Protein AF-A0A7S2WKS5-F1 (afdb_monomer_lite)

Secondary structure (DSSP, 8-state):
-----------PPPP----------------HHHHHHHHHHHHHHTS--S-----PPPPPPPTTBGGGS-B-HHHHHHHHBTBBPTTTTSHHHHHHHHBTTS--B--TT-SEEE-SSEEEEEEEET-SSS---EEGGGTEEEEEPPTT--TTSHHHHHHHH--SEEEEEEEESSSPPEEEEEEEEEEEESSSSS-EEEEEETTHHHHHHHHHHHHHHHHHHT--TTTPPPBHHHHHH-

pLDDT: mean 80.56, std 24.9, range [25.09, 98.75]

Sequence (238 aa):
RELPDLRGSSRRWRHEDGGALSPEGDDETKPHRVAQTRHVLEQSRGKLMTQASGPRSPAPIPAGSSRGVDCDISRVLGENLGLGMPRGETKQRVMDVLSSSGPVKFSKYSGIAEFRNAVILWVNVGGRDYENQFLDQGRKMTWFAGSRHVPETPVIQRLLAGDDTILLFCRIQPGAYVLCGRVSRAEIDLEVHPLRFTWNLDDFDAMRSMGNKQREIEASEGVAEEDRSWTFLDILDA

Structure (mmCIF, N/CA/C/O backbone):
data_AF-A0A7S2WKS5-F1
#
_entry.id   AF-A0A7S2WKS5-F1
#
loop_
_atom_site.group_PDB
_atom_site.id
_atom_site.type_symbol
_atom_site.label_atom_id
_atom_site.label_alt_id
_atom_site.label_comp_id
_atom_site.label_asym_id
_atom_site.label_entity_id
_atom_site.label_seq_id
_atom_site.pdbx_PDB_ins_code
_atom_site.Cartn_x
_atom_site.Cartn_y
_atom_site.Cartn_z
_atom_site.occupancy
_atom_site.B_iso_or_equiv
_atom_site.auth_seq_id
_atom_site.auth_comp_id
_atom_site.auth_asym_id
_atom_site.auth_atom_id
_atom_site.pdbx_PDB_model_num
ATOM 1 N N . ARG A 1 1 ? -32.893 58.184 37.501 1.00 42.75 1 ARG A N 1
ATOM 2 C CA . ARG A 1 1 ? -31.866 57.118 37.441 1.00 42.75 1 ARG A CA 1
ATOM 3 C C . ARG A 1 1 ? -31.446 57.010 35.990 1.00 42.75 1 ARG A C 1
ATOM 5 O O . ARG A 1 1 ? -32.300 56.776 35.148 1.00 42.75 1 ARG A O 1
ATOM 12 N N . GLU A 1 2 ? -30.196 57.367 35.745 1.00 33.59 2 GLU A N 1
ATOM 13 C CA . GLU A 1 2 ? -29.600 57.700 34.452 1.00 33.59 2 GLU A CA 1
ATOM 14 C C . GLU A 1 2 ? -29.238 56.459 33.621 1.00 33.59 2 GLU A C 1
ATOM 16 O O . GLU A 1 2 ? -28.983 55.386 34.167 1.00 33.59 2 GLU A O 1
ATOM 21 N N . LEU A 1 3 ? -29.226 56.643 32.299 1.00 41.84 3 LEU A N 1
ATOM 22 C CA . LEU A 1 3 ? -28.659 55.739 31.292 1.00 41.84 3 LEU A CA 1
ATOM 23 C C . LEU A 1 3 ? -27.124 55.864 31.245 1.00 41.84 3 LEU A C 1
ATOM 25 O O . LEU A 1 3 ? -26.604 56.958 31.460 1.00 41.84 3 LEU A O 1
ATOM 29 N N . PRO A 1 4 ? -26.425 54.799 30.817 1.00 45.59 4 PRO A N 1
ATOM 30 C CA . PRO A 1 4 ? -25.258 54.943 29.934 1.00 45.59 4 PRO A CA 1
ATOM 31 C C . PRO A 1 4 ? -25.389 54.038 28.688 1.00 45.59 4 PRO A C 1
ATOM 33 O O . PRO A 1 4 ? -25.726 52.863 28.790 1.00 45.59 4 PRO A O 1
ATOM 36 N N . ASP A 1 5 ? -25.423 54.623 27.488 1.00 37.84 5 ASP A N 1
ATOM 37 C CA . ASP A 1 5 ? -24.319 54.806 26.515 1.00 37.84 5 ASP A CA 1
ATOM 38 C C . ASP A 1 5 ? -23.808 53.492 25.881 1.00 37.84 5 ASP A C 1
ATOM 40 O O . ASP A 1 5 ? -22.987 52.768 26.441 1.00 37.84 5 ASP A O 1
ATOM 44 N N . LEU A 1 6 ? -24.314 53.204 24.673 1.00 37.81 6 LEU A N 1
ATOM 45 C CA . LEU A 1 6 ? -23.847 52.152 23.768 1.00 37.81 6 LEU A CA 1
ATOM 46 C C . LEU A 1 6 ? -23.059 52.810 22.626 1.00 37.81 6 LEU A C 1
ATOM 48 O O . LEU A 1 6 ? -23.647 53.427 21.734 1.00 37.81 6 LEU A O 1
ATOM 52 N N . ARG A 1 7 ? -21.733 52.629 22.610 1.00 35.19 7 ARG A N 1
ATOM 53 C CA . ARG A 1 7 ? -20.877 52.935 21.453 1.00 35.19 7 ARG A CA 1
ATOM 54 C C . ARG A 1 7 ? -19.929 51.788 21.122 1.00 35.19 7 ARG A C 1
ATOM 56 O O . ARG A 1 7 ? -19.243 51.270 21.994 1.00 35.19 7 ARG A O 1
ATOM 63 N N . GLY A 1 8 ? -19.810 51.545 19.814 1.00 31.11 8 GLY A N 1
ATOM 64 C CA . GLY A 1 8 ? -18.702 50.849 19.150 1.00 31.11 8 GLY A CA 1
ATOM 65 C C . GLY A 1 8 ? -18.968 49.359 18.919 1.00 31.11 8 GLY A C 1
ATOM 66 O O . GLY A 1 8 ? -19.336 48.651 19.835 1.00 31.11 8 GLY A O 1
ATOM 67 N N . SER A 1 9 ? -18.785 48.772 17.739 1.00 32.84 9 SER A N 1
ATOM 68 C CA . SER A 1 9 ? -18.203 49.268 16.494 1.00 32.84 9 SER A CA 1
ATOM 69 C C . SER A 1 9 ? -18.624 48.311 15.375 1.00 32.84 9 SER A C 1
ATOM 71 O O . SER A 1 9 ? -18.257 47.140 15.387 1.00 32.84 9 SER A O 1
ATOM 73 N N . SER A 1 10 ? -19.391 48.809 14.406 1.00 30.44 10 SER A N 1
ATOM 74 C CA . SER A 1 10 ? -19.686 48.125 13.146 1.00 30.44 10 SER A CA 1
ATOM 75 C C . SER A 1 10 ? -18.706 48.645 12.096 1.00 30.44 10 SER A C 1
ATOM 77 O O . SER A 1 10 ? -18.697 49.842 11.808 1.00 30.44 10 SER A O 1
ATOM 79 N N . ARG A 1 11 ? -17.851 47.777 11.539 1.00 33.47 11 ARG A N 1
ATOM 80 C CA . ARG A 1 11 ? -17.060 48.104 10.342 1.00 33.47 11 ARG A CA 1
ATOM 81 C C . ARG A 1 11 ? -17.664 47.407 9.132 1.00 33.47 11 ARG A C 1
ATOM 83 O O . ARG A 1 11 ? -17.397 46.246 8.853 1.00 33.47 11 ARG A O 1
ATOM 90 N N . ARG A 1 12 ? -18.479 48.187 8.427 1.00 28.86 12 ARG A N 1
ATOM 91 C CA . ARG A 1 12 ? -18.913 48.005 7.043 1.00 28.86 12 ARG A CA 1
ATOM 92 C C . ARG A 1 12 ? -17.766 48.468 6.131 1.00 28.86 12 ARG A C 1
ATOM 94 O O . ARG A 1 12 ? -17.359 49.621 6.240 1.00 28.86 12 ARG A O 1
ATOM 101 N N . TRP A 1 13 ? -17.274 47.614 5.235 1.00 29.41 13 TRP A N 1
ATOM 102 C CA . TRP A 1 13 ? -16.439 48.041 4.105 1.00 29.41 13 TRP A CA 1
ATOM 103 C C . TRP A 1 13 ? -17.318 48.160 2.856 1.00 29.41 13 TRP A C 1
ATOM 105 O O . TRP A 1 13 ? -18.084 47.251 2.545 1.00 29.41 13 TRP A O 1
ATOM 115 N N . ARG A 1 14 ? -17.263 49.333 2.212 1.00 29.19 14 ARG A N 1
ATOM 116 C CA . ARG A 1 14 ? -17.920 49.647 0.937 1.00 29.19 14 ARG A CA 1
ATOM 117 C C . ARG A 1 14 ? -17.018 49.245 -0.229 1.00 29.19 14 ARG A C 1
ATOM 119 O O . ARG A 1 14 ? -15.804 49.396 -0.137 1.00 29.19 14 ARG A O 1
ATOM 126 N N . HIS A 1 15 ? -17.661 48.814 -1.309 1.00 32.00 15 HIS A N 1
ATOM 127 C CA . HIS A 1 15 ? -17.160 48.851 -2.682 1.00 32.00 15 HIS A CA 1
ATOM 128 C C . HIS A 1 15 ? -17.290 50.262 -3.277 1.00 32.00 15 HIS A C 1
ATOM 130 O O . HIS A 1 15 ? -18.229 50.964 -2.907 1.00 32.00 15 HIS A O 1
ATOM 136 N N . GLU A 1 16 ? -16.364 50.603 -4.181 1.00 29.89 16 GLU A N 1
ATOM 137 C CA . GLU A 1 16 ? -16.442 51.478 -5.378 1.00 29.89 16 GLU A CA 1
ATOM 138 C C . GLU A 1 16 ? -14.988 51.805 -5.792 1.00 29.89 16 GLU A C 1
ATOM 140 O O . GLU A 1 16 ? -14.139 51.979 -4.922 1.00 29.89 16 GLU A O 1
ATOM 145 N N . ASP A 1 17 ? -14.585 52.005 -7.042 1.00 31.17 17 ASP A N 1
ATOM 146 C CA . ASP A 1 17 ? -14.911 51.445 -8.358 1.00 31.17 17 ASP A CA 1
ATOM 147 C C . ASP A 1 17 ? -13.825 51.987 -9.321 1.00 31.17 17 ASP A C 1
ATOM 149 O O . ASP A 1 17 ? -13.231 53.033 -9.055 1.00 31.17 17 ASP A O 1
ATOM 153 N N . GLY A 1 18 ? -13.621 51.332 -10.468 1.00 26.92 18 GLY A N 1
ATOM 154 C CA . GLY A 1 18 ? -13.203 52.022 -11.701 1.00 26.92 18 GLY A CA 1
ATOM 155 C C . GLY A 1 18 ? -11.737 51.934 -12.151 1.00 26.92 18 GLY A C 1
ATOM 156 O O . GLY A 1 18 ? -10.864 52.637 -11.652 1.00 26.92 18 GLY A O 1
ATOM 157 N N . GLY A 1 19 ? -11.505 51.170 -13.226 1.00 25.09 19 GLY A N 1
ATOM 158 C CA . GLY A 1 19 ? -10.283 51.241 -14.035 1.00 25.09 19 GLY A CA 1
ATOM 159 C C . GLY A 1 19 ? -10.171 50.123 -15.074 1.00 25.09 19 GLY A C 1
ATOM 160 O O . GLY A 1 19 ? -9.348 49.228 -14.927 1.00 25.09 19 GLY A O 1
ATOM 161 N N . ALA A 1 20 ? -11.027 50.155 -16.096 1.00 29.39 20 ALA A N 1
ATOM 162 C CA . ALA A 1 20 ? -11.069 49.199 -17.202 1.00 29.39 20 ALA A CA 1
ATOM 163 C C . ALA A 1 20 ? -9.920 49.389 -18.208 1.00 29.39 20 ALA A C 1
ATOM 165 O O . ALA A 1 20 ? -9.679 50.519 -18.617 1.00 29.39 20 ALA A O 1
ATOM 166 N N . LEU A 1 21 ? -9.335 48.283 -18.686 1.00 29.31 21 LEU A N 1
ATOM 167 C CA . LEU A 1 21 ? -8.885 48.079 -20.072 1.00 29.31 21 LEU A CA 1
ATOM 168 C C . LEU A 1 21 ? -8.963 46.571 -20.411 1.00 29.31 21 LEU A C 1
ATOM 170 O O . LEU A 1 21 ? -8.502 45.716 -19.662 1.00 29.31 21 LEU A O 1
ATOM 174 N N . SER A 1 22 ? -9.574 46.259 -21.547 1.00 33.56 22 SER A N 1
ATOM 175 C CA . SER A 1 22 ? -9.547 44.995 -22.311 1.00 33.56 22 SER A CA 1
ATOM 176 C C . SER A 1 22 ? -9.413 45.402 -23.793 1.00 33.56 22 SER A C 1
ATOM 178 O O . SER A 1 22 ? -9.603 46.595 -24.055 1.00 33.56 22 SER A O 1
ATOM 180 N N . PRO A 1 23 ? -9.221 44.511 -24.789 1.00 53.00 23 PRO A N 1
ATOM 181 C CA . PRO A 1 23 ? -8.922 43.067 -24.805 1.00 53.00 23 PRO A CA 1
ATOM 182 C C . PRO A 1 23 ? -7.741 42.736 -25.772 1.00 53.00 23 PRO A C 1
ATOM 184 O O . PRO A 1 23 ? -7.054 43.647 -26.213 1.00 53.00 23 PRO A O 1
ATOM 187 N N . GLU A 1 24 ? -7.572 41.447 -26.112 1.00 27.58 24 GLU A N 1
ATOM 188 C CA . GLU A 1 24 ? -6.881 40.840 -27.284 1.00 27.58 24 GLU A CA 1
ATOM 189 C C . GLU A 1 24 ? -5.686 39.921 -26.958 1.00 27.58 24 GLU A C 1
ATOM 191 O O . GLU A 1 24 ? -4.754 40.308 -26.257 1.00 27.58 24 GLU A O 1
ATOM 196 N N . GLY A 1 25 ? -5.719 38.705 -27.528 1.00 25.34 25 GLY A N 1
ATOM 197 C CA . GLY A 1 25 ? -4.525 37.898 -27.808 1.00 25.34 25 GLY A CA 1
ATOM 198 C C . GLY A 1 25 ? -4.494 36.474 -27.243 1.00 25.34 25 GLY A C 1
ATOM 199 O O . GLY A 1 25 ? -3.845 36.231 -26.234 1.00 25.34 25 GLY A O 1
ATOM 200 N N . ASP A 1 26 ? -5.145 35.561 -27.963 1.00 28.89 26 ASP A N 1
ATOM 201 C CA . ASP A 1 26 ? -4.635 34.237 -28.359 1.00 28.89 26 ASP A CA 1
ATOM 202 C C . ASP A 1 26 ? -4.476 33.089 -27.335 1.00 28.89 26 ASP A C 1
ATOM 204 O O . ASP A 1 26 ? -3.524 32.954 -26.564 1.00 28.89 26 ASP A O 1
ATOM 208 N N . ASP A 1 27 ? -5.473 32.203 -27.427 1.00 37.12 27 ASP A N 1
ATOM 209 C CA . ASP A 1 27 ? -5.356 30.752 -27.617 1.00 37.12 27 ASP A CA 1
ATOM 210 C C . ASP A 1 27 ? -3.982 30.272 -28.135 1.00 37.12 27 ASP A C 1
ATOM 212 O O . ASP A 1 27 ? -3.554 30.694 -29.200 1.00 37.12 27 ASP A O 1
ATOM 216 N N . GLU A 1 28 ? -3.313 29.379 -27.390 1.00 30.08 28 GLU A N 1
ATOM 217 C CA . GLU A 1 28 ? -2.571 28.225 -27.935 1.00 30.08 28 GLU A CA 1
ATOM 218 C C . GLU A 1 28 ? -1.918 27.391 -26.805 1.00 30.08 28 GLU A C 1
ATOM 220 O O . GLU A 1 28 ? -1.012 27.805 -26.080 1.00 30.08 28 GLU A O 1
ATOM 225 N N . THR A 1 29 ? -2.421 26.163 -26.654 1.00 39.78 29 THR A N 1
ATOM 226 C CA . THR A 1 29 ? -1.708 24.917 -26.309 1.00 39.78 29 THR A CA 1
ATOM 227 C C . THR A 1 29 ? -0.406 24.993 -25.482 1.00 39.78 29 THR A C 1
ATOM 229 O O . THR A 1 29 ? 0.660 25.344 -25.982 1.00 39.78 29 THR A O 1
ATOM 232 N N . LYS A 1 30 ? -0.415 24.445 -24.252 1.00 30.39 30 LYS A N 1
ATOM 233 C CA . LYS A 1 30 ? 0.820 24.063 -23.526 1.00 30.39 30 LYS A CA 1
ATOM 234 C C . LYS A 1 30 ? 0.998 22.539 -23.416 1.00 30.39 30 LYS A C 1
ATOM 236 O O . LYS A 1 30 ? 0.750 21.978 -22.351 1.00 30.39 30 LYS A O 1
ATOM 241 N N . PRO A 1 31 ? 1.558 21.866 -24.441 1.00 34.97 31 PRO A N 1
ATOM 242 C CA . PRO A 1 31 ? 2.115 20.518 -24.344 1.00 34.97 31 PRO A CA 1
ATOM 243 C C . PRO A 1 31 ? 3.609 20.551 -23.944 1.00 34.97 31 PRO A C 1
ATOM 245 O O . PRO A 1 31 ? 4.406 19.716 -24.368 1.00 34.97 31 PRO A O 1
ATOM 248 N N . HIS A 1 32 ? 4.046 21.530 -23.142 1.00 32.41 32 HIS A N 1
ATOM 249 C CA . HIS A 1 32 ? 5.479 21.829 -23.006 1.00 32.41 32 HIS A CA 1
ATOM 250 C C . HIS A 1 32 ? 6.249 21.038 -21.940 1.00 32.41 32 HIS A C 1
ATOM 252 O O . HIS A 1 32 ? 7.477 21.100 -21.930 1.00 32.41 32 HIS A O 1
ATOM 258 N N . ARG A 1 33 ? 5.592 20.241 -21.085 1.00 37.03 33 ARG A N 1
ATOM 259 C CA . ARG A 1 33 ? 6.306 19.402 -20.097 1.00 37.03 33 ARG A CA 1
ATOM 260 C C . ARG A 1 33 ? 6.565 17.962 -20.539 1.00 37.03 33 ARG A C 1
ATOM 262 O O . ARG A 1 33 ? 7.506 17.361 -20.041 1.00 37.03 33 ARG A O 1
ATOM 269 N N . VAL A 1 34 ? 5.810 17.439 -21.507 1.00 44.16 34 VAL A N 1
ATOM 270 C CA . VAL A 1 34 ? 5.992 16.064 -22.016 1.00 44.16 34 VAL A CA 1
ATOM 271 C C . VAL A 1 34 ? 7.084 16.009 -23.097 1.00 44.16 34 VAL A C 1
ATOM 273 O O . VAL A 1 34 ? 7.858 15.054 -23.162 1.00 44.16 34 VAL A O 1
ATOM 276 N N . ALA A 1 35 ? 7.226 17.067 -23.903 1.00 37.59 35 ALA A N 1
ATOM 277 C CA . ALA A 1 35 ? 8.223 17.127 -24.976 1.00 37.59 35 ALA A CA 1
ATOM 278 C C . ALA A 1 35 ? 9.667 17.326 -24.468 1.00 37.59 35 ALA A C 1
ATOM 280 O O . ALA A 1 35 ? 10.597 16.721 -25.003 1.00 37.59 35 ALA A O 1
ATOM 281 N N . GLN A 1 36 ? 9.871 18.108 -23.399 1.00 35.25 36 GLN A N 1
ATOM 282 C CA . GLN A 1 36 ? 11.213 18.322 -22.834 1.00 35.25 36 GLN A CA 1
ATOM 283 C C . GLN A 1 36 ? 11.790 17.063 -22.171 1.00 35.25 36 GLN A C 1
ATOM 285 O O . GLN A 1 36 ? 12.999 16.851 -22.214 1.00 35.25 36 GLN A O 1
ATOM 290 N N . THR A 1 37 ? 10.948 16.180 -21.627 1.00 46.50 37 THR A N 1
ATOM 291 C CA . THR A 1 37 ? 11.402 14.892 -21.080 1.00 46.50 37 THR A CA 1
ATOM 292 C C . THR A 1 37 ? 11.771 13.900 -22.185 1.00 46.50 37 THR A C 1
ATOM 294 O O . THR A 1 37 ? 12.742 13.160 -22.034 1.00 46.50 37 THR A O 1
ATOM 297 N N . ARG A 1 38 ? 11.071 13.927 -23.331 1.00 42.06 38 ARG A N 1
ATOM 298 C CA . ARG A 1 38 ? 11.394 13.080 -24.492 1.00 42.06 38 ARG A CA 1
ATOM 299 C C . ARG A 1 38 ? 12.785 13.373 -25.056 1.00 42.06 38 ARG A C 1
ATOM 301 O O . ARG A 1 38 ? 13.546 12.437 -25.278 1.00 42.06 38 ARG A O 1
ATOM 308 N N . HIS A 1 39 ? 13.160 14.647 -25.188 1.00 36.12 39 HIS A N 1
ATOM 309 C CA . HIS A 1 39 ? 14.432 15.003 -25.825 1.00 36.12 39 HIS A CA 1
ATOM 310 C C . HIS A 1 39 ? 15.668 14.687 -24.955 1.00 36.12 39 HIS A C 1
ATOM 312 O O . HIS A 1 39 ? 16.715 14.303 -25.476 1.00 36.12 39 HIS A O 1
ATOM 318 N N . VAL A 1 40 ? 15.530 14.744 -23.623 1.00 48.00 40 VAL A N 1
ATOM 319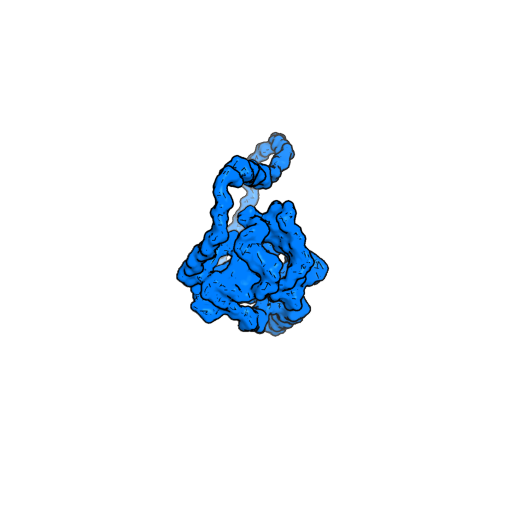 C CA . VAL A 1 40 ? 16.590 14.342 -22.673 1.00 48.00 40 VAL A CA 1
ATOM 320 C C . VAL A 1 40 ? 16.751 12.812 -22.612 1.00 48.00 40 VAL A C 1
ATOM 322 O O . VAL A 1 40 ? 17.870 12.309 -22.471 1.00 48.00 40 VAL A O 1
ATOM 325 N N . LEU A 1 41 ? 15.666 12.045 -22.779 1.00 45.62 41 LEU A N 1
ATOM 326 C CA . LEU A 1 41 ? 15.727 10.578 -22.862 1.00 45.62 41 LEU A CA 1
ATOM 327 C C . LEU A 1 41 ? 16.293 10.082 -24.203 1.00 45.62 41 LEU A C 1
ATOM 329 O O . LEU A 1 41 ? 17.053 9.114 -24.218 1.00 45.62 41 LEU A O 1
ATOM 333 N N . GLU A 1 42 ? 16.001 10.756 -25.316 1.00 43.66 42 GLU A N 1
ATOM 334 C CA . GLU A 1 42 ? 16.532 10.392 -26.639 1.00 43.66 42 GLU A CA 1
ATOM 335 C C . GLU A 1 42 ? 18.046 10.617 -26.754 1.00 43.66 42 GLU A C 1
ATOM 337 O O . GLU A 1 42 ? 18.758 9.760 -27.276 1.00 43.66 42 GLU A O 1
ATOM 342 N N . GLN A 1 43 ? 18.574 11.694 -26.159 1.00 38.97 43 GLN A N 1
ATOM 343 C CA . GLN A 1 43 ? 20.025 11.915 -26.075 1.00 38.97 43 GLN A CA 1
ATOM 344 C C . GLN A 1 43 ? 20.739 10.908 -25.155 1.00 38.97 43 GLN A C 1
ATOM 346 O O . GLN A 1 43 ? 21.936 10.661 -25.314 1.00 38.97 43 GLN A O 1
ATOM 351 N N . SER A 1 44 ? 20.004 10.280 -24.233 1.00 43.75 44 SER A N 1
ATOM 352 C CA . SER A 1 44 ? 20.530 9.248 -23.332 1.00 43.75 44 SER A CA 1
ATOM 353 C C . SER A 1 44 ? 20.542 7.848 -23.970 1.00 43.75 44 SER A C 1
ATOM 355 O O . SER A 1 44 ? 21.370 7.018 -23.594 1.00 43.75 44 SER A O 1
ATOM 357 N N . ARG A 1 45 ? 19.692 7.582 -24.978 1.00 45.31 45 ARG A N 1
ATOM 358 C CA . ARG A 1 45 ? 19.679 6.307 -25.734 1.00 45.31 45 ARG A CA 1
ATOM 359 C C . ARG A 1 45 ? 20.870 6.164 -26.689 1.00 45.31 45 ARG A C 1
ATOM 361 O O . ARG A 1 45 ? 21.278 5.046 -26.977 1.00 45.31 45 ARG A O 1
ATOM 368 N N . GLY A 1 46 ? 21.470 7.272 -27.130 1.00 34.81 46 GLY A N 1
ATOM 369 C CA . GLY A 1 46 ? 22.595 7.272 -28.076 1.00 34.81 46 GLY A CA 1
ATOM 370 C C . GLY A 1 46 ? 23.996 7.092 -27.471 1.00 34.81 46 GLY A C 1
ATOM 371 O O . GLY A 1 46 ? 24.966 7.097 -28.223 1.00 34.81 46 GLY A O 1
ATOM 372 N N . LYS A 1 47 ? 24.145 6.963 -26.141 1.00 42.16 47 LYS A N 1
ATOM 373 C CA . LYS A 1 47 ? 25.469 6.957 -25.475 1.00 42.16 47 LYS A CA 1
ATOM 374 C C . LYS A 1 47 ? 25.786 5.761 -24.569 1.00 42.16 47 LYS A C 1
ATOM 376 O O . LYS A 1 47 ? 26.839 5.764 -23.940 1.00 42.16 47 LYS A O 1
ATOM 381 N N . LEU A 1 48 ? 24.960 4.713 -24.538 1.00 42.25 48 LEU A N 1
ATOM 382 C CA . LEU A 1 48 ? 25.289 3.455 -23.849 1.00 42.25 48 LEU A CA 1
ATOM 383 C C . LEU A 1 48 ? 25.441 2.294 -24.840 1.00 42.25 48 LEU A C 1
ATOM 385 O O . LEU A 1 48 ? 24.630 1.380 -24.906 1.00 42.25 48 LEU A O 1
ATOM 389 N N . MET A 1 49 ? 26.538 2.309 -25.591 1.00 45.62 49 MET A N 1
ATOM 390 C CA . MET A 1 49 ? 27.105 1.095 -26.176 1.00 45.62 49 MET A CA 1
ATOM 391 C C . MET A 1 49 ? 28.601 1.065 -25.887 1.00 45.62 49 MET A C 1
ATOM 393 O O . MET A 1 49 ? 29.425 1.303 -26.762 1.00 45.62 49 MET A O 1
ATOM 397 N N . THR A 1 50 ? 28.972 0.784 -24.636 1.00 40.59 50 THR A N 1
ATOM 398 C CA . THR A 1 50 ? 30.219 0.065 -24.345 1.00 40.59 50 THR A CA 1
ATOM 399 C C . THR A 1 50 ? 30.158 -0.572 -22.956 1.00 40.59 50 THR A C 1
ATOM 401 O O . THR A 1 50 ? 29.902 0.103 -21.966 1.00 40.59 50 THR A O 1
ATOM 404 N N . GLN A 1 51 ? 30.468 -1.870 -22.926 1.00 36.34 51 GLN A N 1
ATOM 405 C CA . GLN A 1 51 ? 30.710 -2.745 -21.772 1.00 36.34 51 GLN A CA 1
ATOM 406 C C . GLN A 1 51 ? 29.479 -3.327 -21.063 1.00 36.34 51 GLN A C 1
ATOM 408 O O . GLN A 1 51 ? 28.970 -2.807 -20.073 1.00 36.34 51 GLN A O 1
ATOM 413 N N . ALA A 1 52 ? 29.095 -4.518 -21.529 1.00 41.72 52 ALA A N 1
ATOM 414 C CA . ALA A 1 52 ? 28.406 -5.511 -20.719 1.00 41.72 52 ALA A CA 1
ATOM 415 C C . ALA A 1 52 ? 29.311 -5.904 -19.538 1.00 41.72 52 ALA A C 1
ATOM 417 O O . ALA A 1 52 ? 30.175 -6.772 -19.654 1.00 41.72 52 ALA A O 1
ATOM 418 N N . SER A 1 53 ? 29.156 -5.228 -18.399 1.00 40.81 53 SER A N 1
ATOM 419 C CA . SER A 1 53 ? 29.664 -5.743 -17.131 1.00 40.81 53 SER A CA 1
ATOM 420 C C . SER A 1 53 ? 28.765 -6.901 -16.711 1.00 40.81 53 SER A C 1
ATOM 422 O O . SER A 1 53 ? 27.549 -6.714 -16.652 1.00 40.81 53 SER A O 1
ATOM 424 N N . GLY A 1 54 ? 29.351 -8.067 -16.420 1.00 41.28 54 GLY A N 1
ATOM 425 C CA . GLY A 1 54 ? 28.641 -9.201 -15.820 1.00 41.28 54 GLY A CA 1
ATOM 426 C C . GLY A 1 54 ? 27.866 -8.804 -14.552 1.00 41.28 54 GLY A C 1
ATOM 427 O O . GLY A 1 54 ? 28.005 -7.671 -14.080 1.00 41.28 54 GLY A O 1
ATOM 428 N N . PRO A 1 55 ? 27.039 -9.707 -13.995 1.00 45.50 55 PRO A N 1
ATOM 429 C CA . PRO A 1 55 ? 26.160 -9.384 -12.875 1.00 45.50 55 PRO A CA 1
ATOM 430 C C . PRO A 1 55 ? 26.978 -8.798 -11.719 1.00 45.50 55 PRO A C 1
ATOM 432 O O . PRO A 1 55 ? 27.742 -9.498 -11.056 1.00 45.50 55 PRO A O 1
ATOM 435 N N . ARG A 1 56 ? 26.863 -7.480 -11.508 1.00 53.66 56 ARG A N 1
ATOM 436 C CA . ARG A 1 56 ? 27.474 -6.814 -10.358 1.00 53.66 56 ARG A CA 1
ATOM 437 C C . ARG A 1 56 ? 26.777 -7.354 -9.121 1.00 53.66 56 ARG A C 1
ATOM 439 O O . ARG A 1 56 ? 25.549 -7.315 -9.055 1.00 53.66 56 ARG A O 1
ATOM 446 N N . SER A 1 57 ? 27.554 -7.819 -8.146 1.00 54.88 57 SER A N 1
ATOM 447 C CA . SER A 1 57 ? 27.021 -8.151 -6.828 1.00 54.88 57 SER A CA 1
ATOM 448 C C . SER A 1 57 ? 26.168 -6.984 -6.320 1.00 54.88 57 SER A C 1
ATOM 450 O O . SER A 1 57 ? 26.581 -5.826 -6.474 1.00 54.88 57 SER A O 1
ATOM 452 N N . PRO A 1 58 ? 24.980 -7.250 -5.752 1.00 68.75 58 PRO A N 1
ATOM 453 C CA . PRO A 1 58 ? 24.108 -6.190 -5.277 1.00 68.75 58 PRO A CA 1
ATOM 454 C C . PRO A 1 58 ? 24.854 -5.331 -4.254 1.00 68.75 58 PRO A C 1
ATOM 456 O O . PRO A 1 58 ? 25.565 -5.843 -3.387 1.00 68.75 58 PRO A O 1
ATOM 459 N N . ALA A 1 59 ? 24.715 -4.010 -4.381 1.00 75.81 59 ALA A N 1
ATOM 460 C CA . ALA A 1 59 ? 25.317 -3.082 -3.437 1.00 75.81 59 ALA A CA 1
ATOM 461 C C . ALA A 1 59 ? 24.829 -3.396 -2.007 1.00 75.81 59 ALA A C 1
ATOM 463 O O . ALA A 1 59 ? 23.651 -3.730 -1.836 1.00 75.81 59 ALA A O 1
ATOM 464 N N . PRO A 1 60 ? 25.687 -3.258 -0.979 1.00 85.50 60 PRO A N 1
ATOM 465 C CA . PRO A 1 60 ? 25.287 -3.489 0.402 1.00 85.50 60 PRO A CA 1
ATOM 466 C C . PRO A 1 60 ? 24.069 -2.642 0.784 1.00 85.50 60 PRO A C 1
ATOM 468 O O . PRO A 1 60 ? 23.970 -1.466 0.418 1.00 85.50 60 PRO A O 1
ATOM 471 N N . ILE A 1 61 ? 23.143 -3.228 1.544 1.00 88.06 61 ILE A N 1
ATOM 472 C CA . ILE A 1 61 ? 21.978 -2.505 2.057 1.00 88.06 61 ILE A CA 1
ATOM 473 C C . ILE A 1 61 ? 22.460 -1.486 3.104 1.00 88.06 61 ILE A C 1
ATOM 475 O O . ILE A 1 61 ? 23.108 -1.880 4.075 1.00 88.06 61 ILE A O 1
ATOM 479 N N . PRO A 1 62 ? 22.154 -0.182 2.952 1.00 89.44 62 PRO A N 1
ATOM 480 C CA . PRO A 1 62 ? 22.552 0.820 3.934 1.00 89.44 62 PRO A CA 1
ATOM 481 C C . PRO A 1 62 ? 21.930 0.561 5.309 1.00 89.44 62 PRO A C 1
ATOM 483 O O . PRO A 1 62 ? 20.768 0.162 5.409 1.00 89.44 62 PRO A O 1
ATOM 486 N N . ALA A 1 63 ? 22.670 0.878 6.373 1.00 90.12 63 ALA A N 1
ATOM 487 C CA . ALA A 1 63 ? 22.174 0.768 7.741 1.00 90.12 63 ALA A CA 1
ATOM 488 C C . ALA A 1 63 ? 20.876 1.576 7.948 1.00 90.12 63 ALA A C 1
ATOM 490 O O . ALA A 1 63 ? 20.780 2.753 7.574 1.00 90.12 63 ALA A O 1
ATOM 491 N N . GLY A 1 64 ? 19.875 0.927 8.549 1.00 91.56 64 GLY A N 1
ATOM 492 C CA . GLY A 1 64 ? 18.545 1.496 8.780 1.00 91.56 64 GLY A CA 1
ATOM 493 C C . GLY A 1 64 ? 17.683 1.630 7.521 1.00 91.56 64 GLY A C 1
ATOM 494 O O . GLY A 1 64 ? 16.654 2.298 7.569 1.00 91.56 64 GLY A O 1
ATOM 495 N N . SER A 1 65 ? 18.081 1.059 6.379 1.00 96.00 65 SER A N 1
ATOM 496 C CA . SER A 1 65 ? 17.223 1.001 5.193 1.00 96.00 65 SER A CA 1
ATOM 497 C C . SER A 1 65 ? 16.057 0.038 5.419 1.00 96.00 65 SER A C 1
ATOM 499 O O . SER A 1 65 ? 16.261 -1.082 5.875 1.00 96.00 65 SER A O 1
ATOM 501 N N . SER A 1 66 ? 14.858 0.450 5.006 1.00 97.31 66 SER A N 1
ATOM 502 C CA . SER A 1 66 ? 13.652 -0.399 4.948 1.00 97.31 66 SER A CA 1
ATOM 503 C C . SER A 1 66 ? 13.887 -1.733 4.233 1.00 97.31 66 SER A C 1
ATOM 505 O O . SER A 1 66 ? 13.424 -2.761 4.706 1.00 97.31 66 SER A O 1
ATOM 507 N N . ARG A 1 67 ? 14.721 -1.758 3.185 1.00 96.38 67 ARG A N 1
ATOM 508 C CA . ARG A 1 67 ? 15.112 -2.987 2.464 1.00 96.38 67 ARG A CA 1
ATOM 509 C C . ARG A 1 67 ? 15.780 -4.046 3.342 1.00 96.38 67 ARG A C 1
ATOM 511 O O . ARG A 1 67 ? 15.815 -5.213 2.977 1.00 96.38 67 ARG A O 1
ATOM 518 N N . GLY A 1 68 ? 16.356 -3.635 4.469 1.00 95.50 68 GLY A N 1
ATOM 519 C CA . GLY A 1 68 ? 16.993 -4.523 5.435 1.00 95.50 68 GLY A CA 1
ATOM 520 C C . GLY A 1 68 ? 16.067 -4.978 6.560 1.00 95.50 68 GLY A C 1
ATOM 521 O O . GLY A 1 68 ? 16.537 -5.705 7.428 1.00 95.50 68 GLY A O 1
ATOM 522 N N . VAL A 1 69 ? 14.799 -4.567 6.571 1.00 96.44 69 VAL A N 1
ATOM 523 C CA . VAL A 1 69 ? 13.843 -4.790 7.663 1.00 96.44 69 VAL A CA 1
ATOM 524 C C . VAL A 1 69 ? 12.591 -5.479 7.121 1.00 96.44 69 VAL A C 1
ATOM 526 O O . VAL A 1 69 ? 12.240 -5.292 5.956 1.00 96.44 69 VAL A O 1
ATOM 529 N N . ASP A 1 70 ? 11.924 -6.275 7.954 1.00 97.44 70 ASP A N 1
ATOM 530 C CA . ASP A 1 70 ? 10.644 -6.894 7.608 1.00 97.44 70 ASP A CA 1
ATOM 531 C C . ASP A 1 70 ? 9.477 -5.944 7.902 1.00 97.44 70 ASP A C 1
ATOM 533 O O . ASP A 1 70 ? 9.432 -5.286 8.949 1.00 97.44 70 ASP A O 1
ATOM 537 N N . CYS A 1 71 ? 8.519 -5.908 6.981 1.00 97.88 71 CYS A N 1
ATOM 538 C CA . CYS A 1 71 ? 7.199 -5.335 7.182 1.00 97.88 71 CYS A CA 1
ATOM 539 C C . CYS A 1 71 ? 6.365 -6.273 8.063 1.00 97.88 71 CYS A C 1
ATOM 541 O O . CYS A 1 71 ? 6.269 -7.472 7.784 1.00 97.88 71 CYS A O 1
ATOM 543 N N . ASP A 1 72 ? 5.706 -5.721 9.076 1.00 97.06 72 ASP A N 1
ATOM 544 C CA . ASP A 1 72 ? 4.782 -6.441 9.954 1.00 97.06 72 ASP A CA 1
ATOM 545 C C . ASP A 1 72 ? 3.384 -6.545 9.319 1.00 97.06 72 ASP A C 1
ATOM 547 O O . ASP A 1 72 ? 2.423 -5.907 9.747 1.00 97.06 72 ASP A O 1
ATOM 551 N N . ILE A 1 73 ? 3.300 -7.310 8.224 1.00 97.88 73 ILE A N 1
ATOM 552 C CA . ILE A 1 73 ? 2.120 -7.414 7.346 1.00 97.88 73 ILE A CA 1
ATOM 553 C C . ILE A 1 73 ? 0.863 -7.830 8.122 1.00 97.88 73 ILE A C 1
ATOM 555 O O . ILE A 1 73 ? -0.192 -7.215 7.969 1.00 97.88 73 ILE A O 1
ATOM 559 N N . SER A 1 74 ? 0.962 -8.873 8.950 1.00 97.38 74 SER A N 1
ATOM 560 C CA . SER A 1 74 ? -0.195 -9.429 9.659 1.00 97.38 74 SER A CA 1
ATOM 561 C C . SER A 1 74 ? -0.804 -8.420 10.625 1.00 97.38 74 SER A C 1
ATOM 563 O O . SER A 1 74 ? -2.025 -8.268 10.653 1.00 97.38 74 SER A O 1
ATOM 565 N N . ARG A 1 75 ? 0.033 -7.701 11.384 1.00 96.88 75 ARG A N 1
ATOM 566 C CA . ARG A 1 75 ? -0.451 -6.686 12.318 1.00 96.88 75 ARG A CA 1
ATOM 567 C C . ARG A 1 75 ? -1.121 -5.533 11.580 1.00 96.88 75 ARG A C 1
ATOM 569 O O . ARG A 1 75 ? -2.241 -5.169 11.917 1.00 96.88 75 ARG A O 1
ATOM 576 N N . VAL A 1 76 ? -0.475 -4.988 10.548 1.00 96.56 76 VAL A N 1
ATOM 577 C CA . VAL A 1 76 ? -0.992 -3.790 9.861 1.00 96.56 76 VAL A CA 1
ATOM 578 C C . VAL A 1 76 ? -2.278 -4.077 9.089 1.00 96.56 76 VAL A C 1
ATOM 580 O O . VAL A 1 76 ? -3.173 -3.237 9.070 1.00 96.56 76 VAL A O 1
ATOM 583 N N . LEU A 1 77 ? -2.425 -5.273 8.508 1.00 97.62 77 LEU A N 1
ATOM 584 C CA . LEU A 1 77 ? -3.696 -5.693 7.914 1.00 97.62 77 LEU A CA 1
ATOM 585 C C . LEU A 1 77 ? -4.775 -5.881 8.990 1.00 97.62 77 LEU A C 1
ATOM 587 O O . LEU A 1 77 ? -5.906 -5.456 8.792 1.00 97.62 77 LEU A O 1
ATOM 591 N N . GLY A 1 78 ? -4.437 -6.469 10.141 1.00 96.81 78 GLY A N 1
ATOM 592 C CA . GLY A 1 78 ? -5.389 -6.645 11.240 1.00 96.81 78 GLY A CA 1
ATOM 593 C C . GLY A 1 78 ? -5.885 -5.329 11.850 1.00 96.81 78 GLY A C 1
ATOM 594 O O . GLY A 1 78 ? -7.041 -5.241 12.254 1.00 96.81 78 GLY A O 1
ATOM 595 N N . GLU A 1 79 ? -5.029 -4.308 11.903 1.00 95.38 79 GLU A N 1
ATOM 596 C CA . GLU A 1 79 ? -5.311 -3.039 12.586 1.00 95.38 79 GLU A CA 1
ATOM 597 C C . GLU A 1 79 ? -5.820 -1.932 11.652 1.00 95.38 79 GLU A C 1
ATOM 599 O O . GLU A 1 79 ? -6.533 -1.037 12.104 1.00 95.38 79 GLU A O 1
ATOM 604 N N . ASN A 1 80 ? -5.437 -1.940 10.369 1.00 96.56 80 ASN A N 1
ATOM 605 C CA . ASN A 1 80 ? -5.604 -0.768 9.499 1.00 96.56 80 ASN A CA 1
ATOM 606 C C . ASN A 1 80 ? -6.237 -1.057 8.134 1.00 96.56 80 ASN A C 1
ATOM 608 O O . ASN A 1 80 ? -6.361 -0.136 7.328 1.00 96.56 80 ASN A O 1
ATOM 612 N N . LEU A 1 81 ? -6.635 -2.296 7.837 1.00 97.81 81 LEU A N 1
ATOM 613 C CA . LEU A 1 81 ? -7.203 -2.631 6.532 1.00 97.81 81 LEU A CA 1
ATOM 614 C C . LEU A 1 81 ? -8.451 -1.791 6.215 1.00 97.81 81 LEU A C 1
ATOM 616 O O . LEU A 1 81 ? -9.448 -1.830 6.932 1.00 97.81 81 LEU A O 1
ATOM 620 N N . GLY A 1 82 ? -8.396 -1.052 5.105 1.00 97.62 82 GLY A N 1
ATOM 621 C CA . GLY A 1 82 ? -9.472 -0.173 4.649 1.00 97.62 82 GLY A CA 1
ATOM 622 C C . GLY A 1 82 ? -9.593 1.144 5.421 1.00 97.62 82 GLY A C 1
ATOM 623 O O . GLY A 1 82 ? -10.523 1.906 5.160 1.00 97.62 82 GLY A O 1
ATOM 624 N N . LEU A 1 83 ? -8.671 1.428 6.343 1.00 97.00 83 LEU A N 1
ATOM 625 C CA . LEU A 1 83 ? -8.687 2.605 7.209 1.00 97.00 83 LEU A CA 1
ATOM 626 C C . LEU A 1 83 ? -7.489 3.519 6.933 1.00 97.00 83 LEU A C 1
ATOM 628 O O . LEU A 1 83 ? -6.434 3.091 6.452 1.00 97.00 83 LEU A O 1
ATOM 632 N N . GLY A 1 84 ? -7.654 4.798 7.261 1.00 96.06 84 GLY A N 1
ATOM 633 C CA . GLY A 1 84 ? -6.583 5.779 7.291 1.00 96.06 84 GLY A CA 1
ATOM 634 C C . GLY A 1 84 ? -5.501 5.368 8.285 1.00 96.06 84 GLY A C 1
ATOM 635 O O . GLY A 1 84 ? -5.772 5.039 9.439 1.00 96.06 84 GLY A O 1
ATOM 636 N N . MET A 1 85 ? -4.252 5.394 7.837 1.00 95.75 85 MET A N 1
ATOM 637 C CA . MET A 1 85 ? -3.114 5.065 8.679 1.00 95.75 85 MET A CA 1
ATOM 638 C C . MET A 1 85 ? -2.976 6.087 9.813 1.00 95.75 85 MET A C 1
ATOM 640 O O . MET A 1 85 ? -3.056 7.295 9.556 1.00 95.75 85 MET A O 1
ATOM 644 N N . PRO A 1 86 ? -2.676 5.646 11.047 1.00 87.94 86 PRO A N 1
ATOM 645 C CA . PRO A 1 86 ? -2.383 6.548 12.151 1.00 87.94 86 PRO A CA 1
ATOM 646 C C . PRO A 1 86 ? -1.229 7.483 11.788 1.00 87.94 86 PRO A C 1
ATOM 648 O O . PRO A 1 86 ? -0.131 7.029 11.454 1.00 87.94 86 PRO A O 1
ATOM 651 N N . ARG A 1 87 ? -1.464 8.801 11.855 1.00 83.56 87 ARG A N 1
ATOM 652 C CA . ARG A 1 87 ? -0.485 9.823 11.430 1.00 83.56 87 ARG A CA 1
ATOM 653 C C . ARG A 1 87 ? -0.038 9.618 9.976 1.00 83.56 87 ARG A C 1
ATOM 655 O O . ARG A 1 87 ? 1.132 9.783 9.622 1.00 83.56 87 ARG A O 1
ATOM 662 N N . GLY A 1 88 ? -0.967 9.171 9.137 1.00 89.00 88 GLY A N 1
ATOM 663 C CA . GLY A 1 88 ? -0.749 8.778 7.752 1.00 89.00 88 GLY A CA 1
ATOM 664 C C . GLY A 1 88 ? -0.569 9.946 6.789 1.00 89.00 88 GLY A C 1
ATOM 665 O O . GLY A 1 88 ? -0.660 9.742 5.582 1.00 89.00 88 GLY A O 1
ATOM 666 N N . GLU A 1 89 ? -0.312 11.169 7.261 1.00 91.94 89 GLU A N 1
ATOM 667 C CA . GLU A 1 89 ? -0.187 12.348 6.392 1.00 91.94 89 GLU A CA 1
ATOM 668 C C . GLU A 1 89 ? 1.094 12.283 5.543 1.00 91.94 89 GLU A C 1
ATOM 670 O O . GLU A 1 89 ? 1.208 12.904 4.479 1.00 91.94 89 GLU A O 1
ATOM 675 N N . THR A 1 90 ? 2.082 11.501 5.997 1.00 94.81 90 THR A N 1
ATOM 676 C CA . THR A 1 90 ? 3.370 11.330 5.319 1.00 94.81 90 THR A CA 1
ATOM 677 C C . THR A 1 90 ? 3.749 9.863 5.172 1.00 94.81 90 THR A C 1
ATOM 679 O O . THR A 1 90 ? 3.543 9.054 6.074 1.00 94.81 90 THR A O 1
ATOM 682 N N . LYS A 1 91 ? 4.439 9.536 4.072 1.00 96.44 91 LYS A N 1
ATOM 683 C CA . LYS A 1 91 ? 4.992 8.190 3.855 1.00 96.44 91 LYS A CA 1
ATOM 684 C C . LYS A 1 91 ? 5.941 7.757 4.973 1.00 96.44 91 LYS A C 1
ATOM 686 O O . LYS A 1 91 ? 6.025 6.575 5.253 1.00 96.44 91 LYS A O 1
ATOM 691 N N . GLN A 1 92 ? 6.668 8.690 5.605 1.00 96.56 92 GLN A N 1
ATOM 692 C CA . GLN A 1 92 ? 7.614 8.336 6.672 1.00 96.56 92 GLN A CA 1
ATOM 693 C C . GLN A 1 92 ? 6.894 7.712 7.861 1.00 96.56 92 GLN A C 1
ATOM 695 O O . GLN A 1 92 ? 7.307 6.661 8.328 1.00 96.56 92 GLN A O 1
ATOM 700 N N . ARG A 1 93 ? 5.803 8.336 8.307 1.00 95.31 93 ARG A N 1
ATOM 701 C CA . ARG A 1 93 ? 5.022 7.833 9.435 1.00 95.31 93 ARG A CA 1
ATOM 702 C C . ARG A 1 93 ? 4.415 6.472 9.133 1.00 95.31 93 ARG A C 1
ATOM 704 O O . ARG A 1 93 ? 4.527 5.583 9.965 1.00 95.31 93 ARG A O 1
ATOM 711 N N . VAL A 1 94 ? 3.870 6.291 7.929 1.00 97.12 94 VAL A N 1
ATOM 712 C CA . VAL A 1 94 ? 3.357 4.982 7.508 1.00 97.12 94 VAL A CA 1
ATOM 713 C C . VAL A 1 94 ? 4.480 3.942 7.507 1.00 97.12 94 VAL A C 1
ATOM 715 O O . VAL A 1 94 ? 4.334 2.901 8.128 1.00 97.12 94 VAL A O 1
ATOM 718 N N . MET A 1 95 ? 5.633 4.234 6.901 1.00 97.56 95 MET A N 1
ATOM 719 C CA . MET A 1 95 ? 6.768 3.301 6.868 1.00 97.56 95 MET A CA 1
ATOM 720 C C . MET A 1 95 ? 7.293 2.935 8.264 1.00 97.56 95 MET A C 1
ATOM 722 O O . MET A 1 95 ? 7.684 1.791 8.477 1.00 97.56 95 MET A O 1
ATOM 726 N N . ASP A 1 96 ? 7.281 3.872 9.215 1.00 95.25 96 ASP A N 1
ATOM 727 C CA . ASP A 1 96 ? 7.655 3.596 10.605 1.00 95.25 96 ASP A CA 1
ATOM 728 C C . ASP A 1 96 ? 6.630 2.675 11.291 1.00 95.25 96 ASP A C 1
ATOM 730 O O . ASP A 1 96 ? 7.028 1.796 12.048 1.00 95.25 96 ASP A O 1
ATOM 734 N N . VAL A 1 97 ? 5.330 2.835 10.996 1.00 95.56 97 VAL A N 1
ATOM 735 C CA . VAL A 1 97 ? 4.264 1.933 11.474 1.00 95.56 97 VAL A CA 1
ATOM 736 C C . VAL A 1 97 ? 4.383 0.545 10.847 1.00 95.56 97 VAL A C 1
ATOM 738 O O . VAL A 1 97 ? 4.103 -0.437 11.521 1.00 95.56 97 VAL A O 1
ATOM 741 N N . LEU A 1 98 ? 4.798 0.437 9.584 1.00 96.69 98 LEU A N 1
ATOM 742 C CA . LEU A 1 98 ? 4.949 -0.849 8.892 1.00 96.69 98 LEU A CA 1
ATOM 743 C C . LEU A 1 98 ? 6.147 -1.671 9.381 1.00 96.69 98 LEU A C 1
ATOM 745 O O . LEU A 1 98 ? 6.148 -2.895 9.278 1.00 96.69 98 LEU A O 1
ATOM 749 N N . SER A 1 99 ? 7.186 -1.003 9.869 1.00 96.19 99 SER A N 1
ATOM 750 C CA . SER A 1 99 ? 8.446 -1.633 10.244 1.00 96.19 99 SER A CA 1
ATOM 751 C C . SER A 1 99 ? 8.332 -2.453 11.529 1.00 96.19 99 SER A C 1
ATOM 753 O O . SER A 1 99 ? 7.893 -1.952 12.563 1.00 96.19 99 SER A O 1
ATOM 755 N N . SER A 1 100 ? 8.829 -3.690 11.501 1.00 92.06 100 SER A N 1
ATOM 756 C CA . SER A 1 100 ? 8.918 -4.552 12.691 1.00 92.06 100 SER A CA 1
ATOM 757 C C . SER A 1 100 ? 10.025 -4.146 13.676 1.00 92.06 100 SER A C 1
ATOM 759 O O . SER A 1 100 ? 10.050 -4.622 14.809 1.00 92.06 100 SER A O 1
ATOM 761 N N . SER A 1 101 ? 10.951 -3.268 13.272 1.00 91.00 101 SER A N 1
ATOM 762 C CA . SER A 1 101 ? 12.163 -2.958 14.046 1.00 91.00 101 SER A CA 1
ATOM 763 C C . SER A 1 101 ? 12.392 -1.459 14.279 1.00 91.00 101 SER A C 1
ATOM 765 O O . SER A 1 101 ? 13.529 -1.030 14.481 1.00 91.00 101 SER A O 1
ATOM 767 N N . GLY A 1 102 ? 11.333 -0.645 14.223 1.00 90.81 102 GLY A N 1
ATOM 768 C CA . GLY A 1 102 ? 11.396 0.803 14.454 1.00 90.81 102 GLY A CA 1
ATOM 769 C C . GLY A 1 102 ? 11.631 1.640 13.186 1.00 90.81 102 GLY A C 1
ATOM 770 O O . GLY A 1 102 ? 11.426 1.146 12.079 1.00 90.81 102 GLY A O 1
ATOM 771 N N . PRO A 1 103 ? 12.031 2.920 13.309 1.00 94.75 103 PRO A N 1
ATOM 772 C CA . PRO A 1 103 ? 12.066 3.850 12.179 1.00 94.75 103 PRO A CA 1
ATOM 773 C C . PRO A 1 103 ? 13.013 3.434 11.046 1.00 94.75 103 PRO A C 1
ATOM 775 O O . PRO A 1 103 ? 14.141 3.001 11.291 1.00 94.75 103 PRO A O 1
ATOM 778 N N . VAL A 1 104 ? 12.588 3.640 9.795 1.00 96.19 104 VAL A N 1
ATOM 779 C CA . VAL A 1 104 ? 13.331 3.191 8.600 1.00 96.19 104 VAL A CA 1
ATOM 780 C C . VAL A 1 104 ? 13.626 4.312 7.605 1.00 96.19 104 VAL A C 1
ATOM 782 O O . VAL A 1 104 ? 12.880 5.279 7.447 1.00 96.19 104 VAL A O 1
ATOM 785 N N . LYS A 1 105 ? 14.724 4.158 6.859 1.00 96.62 105 LYS A N 1
ATOM 786 C CA . LYS A 1 105 ? 15.111 5.019 5.735 1.00 96.62 105 LYS A CA 1
ATOM 787 C C . LYS A 1 105 ? 14.637 4.419 4.410 1.00 96.62 105 LYS A C 1
ATOM 789 O O . LYS A 1 105 ? 14.812 3.226 4.145 1.00 96.62 105 LYS A O 1
ATOM 794 N N . PHE A 1 106 ? 14.074 5.258 3.548 1.00 96.25 106 PHE A N 1
ATOM 795 C CA . PHE A 1 106 ? 13.589 4.889 2.216 1.00 96.25 106 PHE A CA 1
ATOM 796 C C . PHE A 1 106 ? 13.503 6.125 1.306 1.00 96.25 106 PHE A C 1
ATOM 798 O O . PHE A 1 106 ? 13.679 7.262 1.753 1.00 96.25 106 PHE A O 1
ATOM 805 N N . SER A 1 107 ? 13.224 5.911 0.019 1.00 93.88 107 SER A N 1
ATOM 806 C CA . SER A 1 107 ? 13.034 6.999 -0.945 1.00 93.88 107 SER A CA 1
ATOM 807 C C . SER A 1 107 ? 11.633 7.609 -0.830 1.00 93.88 107 SER A C 1
ATOM 809 O O . SER A 1 107 ? 10.652 7.040 -1.304 1.00 93.88 107 SER A O 1
ATOM 811 N N . LYS A 1 108 ? 11.529 8.801 -0.232 1.00 92.31 108 LYS A N 1
ATOM 812 C CA . LYS A 1 108 ? 10.243 9.499 -0.009 1.00 92.31 108 LYS A CA 1
ATOM 813 C C . LYS A 1 108 ? 9.553 9.952 -1.301 1.00 92.31 108 LYS A C 1
ATOM 815 O O . LYS A 1 108 ? 8.330 10.074 -1.341 1.00 92.31 108 LYS A O 1
ATOM 820 N N . TYR A 1 109 ? 10.335 10.179 -2.352 1.00 88.69 109 TYR A N 1
ATOM 821 C CA . TYR A 1 109 ? 9.867 10.686 -3.646 1.00 88.69 109 TYR A CA 1
ATOM 822 C C . TYR A 1 109 ? 9.470 9.575 -4.625 1.00 88.69 109 TYR A C 1
ATOM 824 O O . TYR A 1 109 ? 9.108 9.856 -5.762 1.00 88.69 109 TYR A O 1
ATOM 832 N N . SER A 1 110 ? 9.556 8.312 -4.205 1.00 91.81 110 SER A N 1
ATOM 833 C CA . SER A 1 110 ? 9.203 7.162 -5.031 1.00 91.81 110 SER A CA 1
ATOM 834 C C . SER A 1 110 ? 7.747 6.747 -4.816 1.00 91.81 110 SER A C 1
ATOM 836 O O . SER A 1 110 ? 7.257 6.743 -3.685 1.00 91.81 110 SER A O 1
ATOM 838 N N . GLY A 1 111 ? 7.059 6.364 -5.895 1.00 94.69 111 GLY A N 1
ATOM 839 C CA . GLY A 1 111 ? 5.756 5.683 -5.845 1.00 94.69 111 GLY A CA 1
ATOM 840 C C . GLY A 1 111 ? 5.841 4.241 -5.330 1.00 94.69 111 GLY A C 1
ATOM 841 O O . GLY A 1 111 ? 4.815 3.605 -5.144 1.00 94.69 111 GLY A O 1
ATOM 842 N N . ILE A 1 112 ? 7.055 3.747 -5.069 1.00 96.62 112 ILE A N 1
ATOM 843 C CA . ILE A 1 112 ? 7.333 2.400 -4.572 1.00 96.62 112 ILE A CA 1
ATOM 844 C C . ILE A 1 112 ? 8.361 2.438 -3.437 1.00 96.62 112 ILE A C 1
ATOM 846 O O . ILE A 1 112 ? 9.332 3.202 -3.501 1.00 96.62 112 ILE A O 1
ATOM 850 N N . ALA A 1 113 ? 8.152 1.631 -2.402 1.00 97.38 113 ALA A N 1
ATOM 851 C CA . ALA A 1 113 ? 9.117 1.384 -1.335 1.00 97.38 113 ALA A CA 1
ATOM 852 C C . ALA A 1 113 ? 9.247 -0.121 -1.076 1.00 97.38 113 ALA A C 1
ATOM 854 O O . ALA A 1 113 ? 8.360 -0.897 -1.413 1.00 97.38 113 ALA A O 1
ATOM 855 N N . GLU A 1 114 ? 10.365 -0.528 -0.489 1.00 97.38 114 GLU A N 1
ATOM 856 C CA . GLU A 1 114 ? 10.729 -1.934 -0.341 1.00 97.38 114 GLU A CA 1
ATOM 857 C C . GLU A 1 114 ? 11.029 -2.253 1.119 1.00 97.38 114 GLU A C 1
ATOM 859 O O . GLU A 1 114 ? 11.876 -1.602 1.734 1.00 97.38 114 GLU A O 1
ATOM 864 N N . PHE A 1 115 ? 10.390 -3.299 1.627 1.00 98.06 115 PHE A N 1
ATOM 865 C CA . PHE A 1 115 ? 10.857 -4.072 2.769 1.00 98.06 115 PHE A CA 1
ATOM 866 C C . PHE A 1 115 ? 11.520 -5.360 2.273 1.00 98.06 115 PHE A C 1
ATOM 868 O O . PHE A 1 115 ? 11.502 -5.680 1.076 1.00 98.06 115 PHE A O 1
ATOM 875 N N . ARG A 1 116 ? 12.136 -6.105 3.189 1.00 96.06 116 ARG A N 1
ATOM 876 C CA . ARG A 1 116 ? 12.746 -7.399 2.874 1.00 96.06 116 ARG A CA 1
ATOM 877 C C . ARG A 1 116 ? 11.710 -8.426 2.401 1.00 96.06 116 ARG A C 1
ATOM 879 O O . ARG A 1 116 ? 12.003 -9.156 1.467 1.00 96.06 116 ARG A O 1
ATOM 886 N N . ASN A 1 117 ? 10.524 -8.437 3.007 1.00 97.25 117 ASN A N 1
ATOM 887 C CA . ASN A 1 117 ? 9.436 -9.395 2.758 1.00 97.25 117 ASN A CA 1
ATOM 888 C C . ASN A 1 117 ? 8.201 -8.786 2.062 1.00 97.25 117 ASN A C 1
ATOM 890 O O . ASN A 1 117 ? 7.170 -9.451 1.944 1.00 97.25 117 ASN A O 1
ATOM 894 N N . ALA A 1 118 ? 8.254 -7.503 1.694 1.00 98.38 118 ALA A N 1
ATOM 895 C CA . ALA A 1 118 ? 7.114 -6.808 1.114 1.00 98.38 118 ALA A CA 1
ATOM 896 C C . ALA A 1 118 ? 7.528 -5.669 0.185 1.00 98.38 118 ALA A C 1
ATOM 898 O O . ALA A 1 118 ? 8.594 -5.063 0.336 1.00 98.38 118 ALA A O 1
ATOM 899 N N . VAL A 1 119 ? 6.623 -5.309 -0.718 1.00 98.44 119 VAL A N 1
ATOM 900 C CA . VAL A 1 119 ? 6.720 -4.116 -1.559 1.00 98.44 119 VAL A CA 1
ATOM 901 C C . VAL A 1 119 ? 5.511 -3.223 -1.302 1.00 98.44 119 VAL A C 1
ATOM 903 O O . VAL A 1 119 ? 4.381 -3.692 -1.213 1.00 98.44 119 VAL A O 1
ATOM 906 N N . ILE A 1 120 ? 5.747 -1.921 -1.166 1.00 98.56 120 ILE A N 1
ATOM 907 C CA . ILE A 1 120 ? 4.719 -0.928 -0.857 1.00 98.56 120 ILE A CA 1
ATOM 908 C C . ILE A 1 120 ? 4.491 -0.043 -2.075 1.00 98.56 120 ILE A C 1
ATOM 910 O O . ILE A 1 120 ? 5.431 0.605 -2.549 1.00 98.56 120 ILE A O 1
ATOM 914 N N . LEU A 1 121 ? 3.249 0.025 -2.547 1.00 98.38 121 LEU A N 1
ATOM 915 C CA . LEU A 1 121 ? 2.823 0.896 -3.638 1.00 98.38 121 LEU A CA 1
ATOM 916 C C . LEU A 1 121 ? 2.086 2.113 -3.081 1.00 98.38 121 LEU A C 1
ATOM 918 O O . LEU A 1 121 ? 1.157 1.984 -2.288 1.00 98.38 121 LEU A O 1
ATOM 922 N N . TRP A 1 122 ? 2.490 3.302 -3.520 1.00 97.00 122 TRP A N 1
ATOM 923 C CA . TRP A 1 122 ? 1.877 4.568 -3.130 1.00 97.00 122 TRP A CA 1
ATOM 924 C C . TRP A 1 122 ? 1.118 5.174 -4.302 1.00 97.00 122 TRP A C 1
ATOM 926 O O . TRP A 1 122 ? 1.720 5.470 -5.337 1.00 97.00 122 TRP A O 1
ATOM 936 N N . VAL A 1 123 ? -0.165 5.452 -4.098 1.00 95.31 123 VAL A N 1
ATOM 937 C CA . VAL A 1 123 ? -1.042 6.102 -5.072 1.00 95.31 123 VAL A CA 1
ATOM 938 C C . VAL A 1 123 ? -1.629 7.367 -4.459 1.00 95.31 123 VAL A C 1
ATOM 940 O O . VAL A 1 123 ? -2.180 7.342 -3.362 1.00 95.31 123 VAL A O 1
ATOM 943 N N . ASN A 1 124 ? -1.527 8.482 -5.180 1.00 92.44 124 ASN A N 1
ATOM 944 C CA . ASN A 1 124 ? -2.415 9.615 -4.941 1.00 92.44 124 ASN A CA 1
ATOM 945 C C . ASN A 1 124 ? -3.576 9.489 -5.938 1.00 92.44 124 ASN A C 1
ATOM 947 O O . ASN A 1 124 ? -3.334 9.477 -7.146 1.00 92.44 124 ASN A O 1
ATOM 951 N N . VAL A 1 125 ? -4.797 9.364 -5.431 1.00 90.44 125 VAL A N 1
ATOM 952 C CA . VAL A 1 125 ? -6.029 9.287 -6.229 1.00 90.44 125 VAL A CA 1
ATOM 953 C C . VAL A 1 125 ? -6.430 10.702 -6.646 1.00 90.44 125 VAL A C 1
ATOM 955 O O . VAL A 1 125 ? -6.188 11.655 -5.902 1.00 90.44 125 VAL A O 1
ATOM 958 N N . GLY A 1 126 ? -6.934 10.859 -7.873 1.00 82.88 126 GLY A N 1
ATOM 959 C CA . GLY A 1 126 ? -7.214 12.175 -8.467 1.00 82.88 126 GLY A CA 1
ATOM 960 C C . GLY A 1 126 ? -5.958 13.005 -8.789 1.00 82.88 126 GLY A C 1
ATOM 961 O O . GLY A 1 126 ? -6.034 14.217 -8.998 1.00 82.88 126 GLY A O 1
ATOM 962 N N . GLY A 1 127 ? -4.775 12.381 -8.792 1.00 75.69 127 GLY A N 1
ATOM 963 C CA . GLY A 1 127 ? -3.515 13.039 -9.134 1.00 75.69 127 GLY A CA 1
ATOM 964 C C . GLY A 1 127 ? -3.422 13.412 -10.619 1.00 75.69 127 GLY A C 1
ATOM 965 O O . GLY A 1 127 ? -3.989 12.747 -11.476 1.00 75.69 127 GLY A O 1
ATOM 966 N N . ARG A 1 128 ? -2.656 14.466 -10.936 1.00 71.69 128 ARG A N 1
ATOM 967 C CA . ARG A 1 128 ? -2.477 14.952 -12.323 1.00 71.69 128 ARG A CA 1
ATOM 968 C C . ARG A 1 128 ? -1.348 14.262 -13.092 1.00 71.69 128 ARG A C 1
ATOM 970 O O . ARG A 1 128 ? -1.255 14.435 -14.300 1.00 71.69 128 ARG A O 1
ATOM 977 N N . ASP A 1 129 ? -0.456 13.564 -12.388 1.00 71.88 129 ASP A N 1
ATOM 978 C CA . ASP A 1 129 ? 0.785 13.044 -12.976 1.00 71.88 129 ASP A CA 1
ATOM 979 C C . ASP A 1 129 ? 0.569 11.720 -13.719 1.00 71.88 129 ASP A C 1
ATOM 981 O O . ASP A 1 129 ? 1.145 11.513 -14.784 1.00 71.88 129 ASP A O 1
ATOM 985 N N . TYR A 1 130 ? -0.261 10.836 -13.159 1.00 78.19 130 TYR A N 1
ATOM 986 C CA . TYR A 1 130 ? -0.604 9.538 -13.733 1.00 78.19 130 TYR A CA 1
ATOM 987 C C . TYR A 1 130 ? -2.068 9.223 -13.455 1.00 78.19 130 TYR A C 1
ATOM 989 O O . TYR A 1 130 ? -2.545 9.433 -12.338 1.00 78.19 130 TYR A O 1
ATOM 997 N N . GLU A 1 131 ? -2.748 8.658 -14.447 1.00 82.00 131 GLU A N 1
ATOM 998 C CA . GLU A 1 131 ? -4.145 8.229 -14.358 1.00 82.00 131 GLU A CA 1
ATOM 999 C C . GLU A 1 131 ? -4.275 6.897 -13.595 1.00 82.00 131 GLU A C 1
ATOM 1001 O O . GLU A 1 131 ? -4.678 5.873 -14.147 1.00 82.00 131 GLU A O 1
ATOM 1006 N N . ASN A 1 132 ? -3.896 6.891 -12.313 1.00 89.12 132 ASN A N 1
ATOM 1007 C CA . ASN A 1 132 ? -4.202 5.769 -11.425 1.00 89.12 132 ASN A CA 1
ATOM 1008 C C . ASN A 1 132 ? -5.709 5.776 -11.160 1.00 89.12 132 ASN A C 1
ATOM 1010 O O . ASN A 1 132 ? -6.239 6.752 -10.625 1.00 89.12 132 ASN A O 1
ATOM 1014 N N . GLN A 1 133 ? -6.386 4.710 -11.560 1.00 91.44 133 GLN A N 1
ATOM 1015 C CA . GLN A 1 133 ? -7.835 4.608 -11.552 1.00 91.44 133 GLN A CA 1
ATOM 1016 C C . GLN A 1 133 ? -8.255 3.281 -10.944 1.00 91.44 133 GLN A C 1
ATOM 1018 O O . GLN A 1 133 ? -7.663 2.228 -11.208 1.00 91.44 133 GLN A O 1
ATOM 1023 N N . PHE A 1 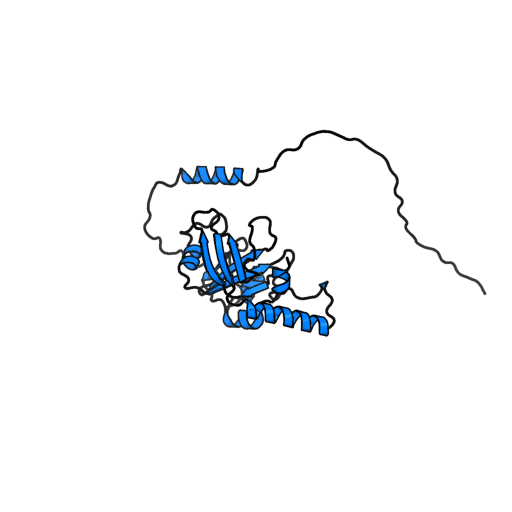134 ? -9.330 3.344 -10.170 1.00 94.88 134 PHE A N 1
ATOM 1024 C CA . PHE A 1 134 ? -10.066 2.158 -9.793 1.00 94.88 134 PHE A CA 1
ATOM 1025 C C . PHE A 1 134 ? -10.893 1.665 -10.979 1.00 94.88 134 PHE A C 1
ATOM 1027 O O . PHE A 1 134 ? -11.606 2.428 -11.626 1.00 94.88 134 PHE A O 1
ATOM 1034 N N . LEU A 1 135 ? -10.800 0.371 -11.254 1.00 94.94 135 LEU A N 1
ATOM 1035 C CA . LEU A 1 135 ? -11.562 -0.322 -12.284 1.00 94.94 135 LEU A CA 1
ATOM 1036 C C . LEU A 1 135 ? -12.453 -1.373 -11.620 1.00 94.94 135 LEU A C 1
ATOM 1038 O O . LEU A 1 135 ? -12.278 -1.694 -10.442 1.00 94.94 135 LEU A O 1
ATOM 1042 N N . ASP A 1 136 ? -13.387 -1.934 -12.387 1.00 95.75 136 ASP A N 1
ATOM 1043 C CA . ASP A 1 136 ? -14.209 -3.070 -11.948 1.00 95.75 136 ASP A CA 1
ATOM 1044 C C . ASP A 1 136 ? -14.888 -2.814 -10.588 1.00 95.75 136 ASP A C 1
ATOM 1046 O O . ASP A 1 136 ? -14.738 -3.565 -9.626 1.00 95.75 136 ASP A O 1
ATOM 1050 N N . GLN A 1 137 ? -15.562 -1.661 -10.483 1.00 93.94 137 GLN A N 1
ATOM 1051 C CA . GLN A 1 137 ? -16.244 -1.206 -9.261 1.00 93.94 137 GLN A CA 1
ATOM 1052 C C . GLN A 1 137 ? -15.323 -1.117 -8.028 1.00 93.94 137 GLN A C 1
ATOM 1054 O O . GLN A 1 137 ? -15.758 -1.348 -6.899 1.00 93.94 137 GLN A O 1
ATOM 1059 N N . GLY A 1 138 ? -14.042 -0.805 -8.239 1.00 94.44 138 GLY A N 1
ATOM 1060 C CA . GLY A 1 138 ? -13.052 -0.688 -7.170 1.00 94.44 138 GLY A CA 1
ATOM 1061 C C . GLY A 1 138 ? -12.266 -1.962 -6.881 1.00 94.44 138 GLY A C 1
ATOM 1062 O O . GLY A 1 138 ? -11.376 -1.929 -6.037 1.00 94.44 138 GLY A O 1
ATOM 1063 N N . ARG A 1 139 ? -12.548 -3.077 -7.568 1.00 97.62 139 ARG A N 1
ATOM 1064 C CA . ARG A 1 139 ? -11.844 -4.355 -7.353 1.00 97.62 139 ARG A CA 1
ATOM 1065 C C . ARG A 1 139 ? -10.461 -4.403 -7.988 1.00 97.62 139 ARG A C 1
ATOM 1067 O O . ARG A 1 139 ? -9.670 -5.287 -7.659 1.00 97.62 139 ARG A O 1
ATOM 1074 N N . LYS A 1 140 ? -10.162 -3.467 -8.888 1.00 98.00 140 LYS A N 1
ATOM 1075 C CA . LYS A 1 140 ? -8.858 -3.353 -9.541 1.00 98.00 140 LYS A CA 1
ATOM 1076 C C . LYS A 1 140 ? -8.324 -1.929 -9.472 1.00 98.00 140 LYS A C 1
ATOM 1078 O O . LYS A 1 140 ? -9.103 -0.984 -9.427 1.00 98.00 140 LYS A O 1
ATOM 1083 N N . MET A 1 141 ? -7.004 -1.780 -9.509 1.00 97.00 141 MET A N 1
ATOM 1084 C CA . MET A 1 141 ? -6.314 -0.486 -9.526 1.00 97.00 141 MET A CA 1
ATOM 1085 C C . MET A 1 141 ? -5.241 -0.472 -10.612 1.00 97.00 141 MET A C 1
ATOM 1087 O O . MET A 1 141 ? -4.402 -1.376 -10.663 1.00 97.00 141 MET A O 1
ATOM 1091 N N . THR A 1 142 ? -5.223 0.572 -11.440 1.00 95.94 142 THR A N 1
ATOM 1092 C CA . THR A 1 142 ? -4.073 0.858 -12.305 1.00 95.94 142 THR A CA 1
ATOM 1093 C C . THR A 1 142 ? -2.985 1.582 -11.519 1.00 95.94 142 THR A C 1
ATOM 1095 O O . THR A 1 142 ? -3.240 2.514 -10.761 1.00 95.94 142 THR A O 1
ATOM 1098 N N . TRP A 1 143 ? -1.741 1.157 -11.702 1.00 96.38 143 TRP A N 1
ATOM 1099 C CA . TRP A 1 143 ? -0.575 1.775 -11.089 1.00 96.38 143 TRP A CA 1
ATOM 1100 C C . TRP A 1 143 ? 0.526 1.975 -12.122 1.00 96.38 143 TRP A C 1
ATOM 1102 O O . TRP A 1 143 ? 0.911 1.039 -12.828 1.00 96.38 143 TRP A O 1
ATOM 1112 N N . PHE A 1 144 ? 1.063 3.190 -12.178 1.00 94.62 144 PHE A N 1
ATOM 1113 C CA . PHE A 1 144 ? 2.193 3.524 -13.036 1.00 94.62 144 PHE A CA 1
ATOM 1114 C C . PHE A 1 144 ? 3.482 3.593 -12.223 1.00 94.62 144 PHE A C 1
ATOM 1116 O O . PHE A 1 144 ? 3.581 4.305 -11.217 1.00 94.62 144 PHE A O 1
ATOM 1123 N N . ALA A 1 145 ? 4.505 2.883 -12.688 1.00 93.81 145 ALA A N 1
ATOM 1124 C CA . ALA A 1 145 ? 5.832 3.007 -12.115 1.00 93.81 145 ALA A CA 1
ATOM 1125 C C . ALA A 1 145 ? 6.388 4.421 -12.359 1.00 93.81 145 ALA A C 1
ATOM 1127 O O . ALA A 1 145 ? 6.039 5.098 -13.316 1.00 93.81 145 ALA A O 1
ATOM 1128 N N . GLY A 1 146 ? 7.295 4.899 -11.504 1.00 91.25 146 GLY A N 1
ATOM 1129 C CA . GLY A 1 146 ? 8.008 6.151 -11.792 1.00 91.25 146 GLY A CA 1
ATOM 1130 C C . GLY A 1 146 ? 8.822 6.082 -13.096 1.00 91.25 146 GLY A C 1
ATOM 1131 O O . GLY A 1 146 ? 9.360 5.032 -13.426 1.00 91.25 146 GLY A O 1
ATOM 1132 N N . SER A 1 147 ? 9.008 7.216 -13.778 1.00 91.31 147 SER A N 1
ATOM 1133 C CA . SER A 1 147 ? 9.722 7.339 -15.071 1.00 91.31 147 SER A CA 1
ATOM 1134 C C . SER A 1 147 ? 11.177 6.844 -15.103 1.00 91.31 147 SER A C 1
ATOM 1136 O O . SER A 1 147 ? 11.785 6.738 -16.160 1.00 91.31 147 SER A O 1
ATOM 1138 N N . ARG A 1 148 ? 11.782 6.551 -13.950 1.00 92.50 148 ARG A N 1
ATOM 1139 C CA . ARG A 1 148 ? 13.129 5.958 -13.871 1.00 92.50 148 ARG A CA 1
ATOM 1140 C C . ARG A 1 148 ? 13.111 4.435 -13.788 1.00 92.50 148 ARG A C 1
ATOM 1142 O O . ARG A 1 148 ? 14.175 3.827 -13.823 1.00 92.50 148 ARG A O 1
ATOM 1149 N N . HIS A 1 149 ? 11.938 3.833 -13.634 1.00 94.19 149 HIS A N 1
ATOM 1150 C CA . HIS A 1 149 ? 11.794 2.392 -13.579 1.00 94.19 149 HIS A CA 1
ATOM 1151 C C . HIS A 1 149 ? 11.631 1.833 -14.989 1.00 94.19 149 HIS A C 1
ATOM 1153 O O . HIS A 1 149 ? 10.738 2.220 -15.741 1.00 94.19 149 HIS A O 1
ATOM 1159 N N . VAL A 1 150 ? 12.522 0.908 -15.305 1.00 95.75 150 VAL A N 1
ATOM 1160 C CA . VAL A 1 150 ? 12.502 0.031 -16.480 1.00 95.75 150 VAL A CA 1
ATOM 1161 C C . VAL A 1 150 ? 12.321 -1.418 -16.018 1.00 95.75 150 VAL A C 1
ATOM 1163 O O . VAL A 1 150 ? 12.513 -1.671 -14.819 1.00 95.75 150 VAL A O 1
ATOM 1166 N N . PRO A 1 151 ? 11.960 -2.365 -16.903 1.00 96.75 151 PRO A N 1
ATOM 1167 C CA . PRO A 1 151 ? 11.707 -3.751 -16.515 1.00 96.75 151 PRO A CA 1
ATOM 1168 C C . PRO A 1 151 ? 12.842 -4.361 -15.685 1.00 96.75 151 PRO A C 1
ATOM 1170 O O . PRO A 1 151 ? 12.584 -5.039 -14.698 1.00 96.75 151 PRO A O 1
ATOM 1173 N N . GLU A 1 152 ? 14.097 -4.043 -15.995 1.00 96.44 152 GLU A N 1
ATOM 1174 C CA . GLU A 1 152 ? 15.302 -4.569 -15.338 1.00 96.44 152 GLU A CA 1
ATOM 1175 C C . GLU A 1 152 ? 15.566 -3.963 -13.951 1.00 96.44 152 GLU A C 1
ATOM 1177 O O . GLU A 1 152 ? 16.473 -4.396 -13.238 1.00 96.44 152 GLU A O 1
ATOM 1182 N N . THR A 1 153 ? 14.802 -2.946 -13.545 1.00 95.69 153 THR A N 1
ATOM 1183 C CA . THR A 1 153 ? 14.949 -2.346 -12.215 1.00 95.69 153 THR A CA 1
ATOM 1184 C C . THR A 1 153 ? 14.713 -3.426 -11.154 1.00 95.69 153 THR A C 1
ATOM 1186 O O . THR A 1 153 ? 13.671 -4.078 -11.205 1.00 95.69 153 THR A O 1
ATOM 1189 N N . PRO A 1 154 ? 15.584 -3.579 -10.137 1.00 94.94 154 PRO A N 1
ATOM 1190 C CA . PRO A 1 154 ? 15.460 -4.658 -9.155 1.00 94.94 154 PRO A CA 1
ATOM 1191 C C . PRO A 1 154 ? 14.081 -4.768 -8.493 1.00 94.94 154 PRO A C 1
ATOM 1193 O O . PRO A 1 154 ? 13.536 -5.860 -8.385 1.00 94.94 154 PRO A O 1
ATOM 1196 N N . VAL A 1 155 ? 13.470 -3.643 -8.109 1.00 95.69 155 VAL A N 1
ATOM 1197 C CA . VAL A 1 155 ? 12.131 -3.665 -7.504 1.00 95.69 155 VAL A CA 1
ATOM 1198 C C . VAL A 1 155 ? 11.036 -4.061 -8.500 1.00 95.69 155 VAL A C 1
ATOM 1200 O O . VAL A 1 155 ? 10.076 -4.718 -8.121 1.00 95.69 155 VAL A O 1
ATOM 1203 N N . ILE A 1 156 ? 11.190 -3.725 -9.784 1.00 97.38 156 ILE A N 1
ATOM 1204 C CA . ILE A 1 156 ? 10.265 -4.181 -10.826 1.00 97.38 156 ILE A CA 1
ATOM 1205 C C . ILE A 1 156 ? 10.417 -5.688 -11.020 1.00 97.38 156 ILE A C 1
ATOM 1207 O O . ILE A 1 156 ? 9.416 -6.390 -11.035 1.00 97.38 156 ILE A O 1
ATOM 1211 N N . GLN A 1 157 ? 11.645 -6.207 -11.054 1.00 97.12 157 GLN A N 1
ATOM 1212 C CA . GLN A 1 157 ? 11.889 -7.650 -11.104 1.00 97.12 157 GLN A CA 1
ATOM 1213 C C . GLN A 1 157 ? 11.250 -8.391 -9.919 1.00 97.12 157 GLN A C 1
ATOM 1215 O O . GLN A 1 157 ? 10.668 -9.451 -10.123 1.00 97.12 157 GLN A O 1
ATOM 1220 N N . ARG A 1 158 ? 11.249 -7.810 -8.710 1.00 96.12 158 ARG A N 1
ATOM 1221 C CA . ARG A 1 158 ? 10.509 -8.361 -7.556 1.00 96.12 158 ARG A CA 1
ATOM 1222 C C . ARG A 1 158 ? 8.996 -8.420 -7.799 1.00 96.12 158 ARG A C 1
ATOM 1224 O O . ARG A 1 158 ? 8.383 -9.464 -7.596 1.00 96.12 158 ARG A O 1
ATOM 1231 N N . LEU A 1 159 ? 8.402 -7.337 -8.309 1.00 97.12 159 LEU A N 1
ATOM 1232 C CA . LEU A 1 159 ? 6.983 -7.315 -8.703 1.00 97.12 159 LEU A CA 1
ATOM 1233 C C . LEU A 1 159 ? 6.660 -8.337 -9.812 1.00 97.12 159 LEU A C 1
ATOM 1235 O O . LEU A 1 159 ? 5.548 -8.869 -9.875 1.00 97.12 159 LEU A O 1
ATOM 1239 N N . LEU A 1 160 ? 7.616 -8.599 -10.709 1.00 96.19 160 LEU A N 1
ATOM 1240 C CA . LEU A 1 160 ? 7.483 -9.575 -11.791 1.00 96.19 160 LEU A CA 1
ATOM 1241 C C . LEU A 1 160 ? 7.620 -11.023 -11.302 1.00 96.19 160 LEU A C 1
ATOM 1243 O O . LEU A 1 160 ? 6.888 -11.886 -11.790 1.00 96.19 160 LEU A O 1
ATOM 1247 N N . ALA A 1 161 ? 8.492 -11.283 -10.329 1.00 95.69 161 ALA A N 1
ATOM 1248 C CA . ALA A 1 161 ? 8.643 -12.600 -9.719 1.00 95.69 161 ALA A CA 1
ATOM 1249 C C . ALA A 1 161 ? 7.366 -13.024 -8.977 1.00 95.69 161 ALA A C 1
ATOM 1251 O O . ALA A 1 161 ? 6.901 -14.145 -9.149 1.00 95.69 161 ALA A O 1
ATOM 1252 N N . GLY A 1 162 ? 6.743 -12.092 -8.244 1.00 91.62 162 GLY A N 1
ATOM 1253 C CA . GLY A 1 162 ? 5.497 -12.353 -7.514 1.00 91.62 162 GLY A CA 1
ATOM 1254 C C . GLY A 1 162 ? 5.689 -13.104 -6.192 1.00 91.62 162 GLY A C 1
ATOM 1255 O O . GLY A 1 162 ? 4.715 -13.607 -5.644 1.00 91.62 162 GLY A O 1
ATOM 1256 N N . ASP A 1 163 ? 6.921 -13.161 -5.682 1.00 92.25 163 ASP A N 1
ATOM 1257 C CA . ASP A 1 163 ? 7.256 -13.835 -4.420 1.00 92.25 163 ASP A CA 1
ATOM 1258 C C . ASP A 1 163 ? 6.960 -12.969 -3.181 1.00 92.25 163 ASP A C 1
ATOM 1260 O O . ASP A 1 163 ? 6.811 -13.477 -2.069 1.00 92.25 163 ASP A O 1
ATOM 1264 N N . ASP A 1 164 ? 6.892 -11.648 -3.359 1.00 95.00 164 ASP A N 1
ATOM 1265 C CA . ASP A 1 164 ? 6.676 -10.689 -2.279 1.00 95.00 164 ASP A CA 1
ATOM 1266 C C . ASP A 1 164 ? 5.194 -10.392 -2.050 1.00 95.00 164 ASP A C 1
ATOM 1268 O O . ASP A 1 164 ? 4.401 -10.289 -2.987 1.00 95.00 164 ASP A O 1
ATOM 1272 N N . THR A 1 165 ? 4.834 -10.113 -0.794 1.00 98.31 165 THR A N 1
ATOM 1273 C CA . THR A 1 165 ? 3.545 -9.472 -0.509 1.00 98.31 165 THR A CA 1
ATOM 1274 C C . THR A 1 165 ? 3.585 -8.017 -0.962 1.00 98.31 165 THR A C 1
ATOM 1276 O O . THR A 1 165 ? 4.474 -7.258 -0.572 1.00 98.31 165 THR A O 1
ATOM 1279 N N . ILE A 1 166 ? 2.594 -7.602 -1.747 1.00 98.62 166 ILE A N 1
ATOM 1280 C CA . ILE A 1 166 ? 2.476 -6.222 -2.216 1.00 98.62 166 ILE A CA 1
ATOM 1281 C C . ILE A 1 166 ? 1.329 -5.551 -1.467 1.00 98.62 166 ILE A C 1
ATOM 1283 O O . ILE A 1 166 ? 0.204 -6.043 -1.497 1.00 98.62 166 ILE A O 1
ATOM 1287 N N . LEU A 1 167 ? 1.613 -4.432 -0.800 1.00 98.75 167 LEU A N 1
ATOM 1288 C CA . LEU A 1 167 ? 0.612 -3.622 -0.104 1.00 98.75 167 LEU A CA 1
ATOM 1289 C C . LEU A 1 167 ? 0.355 -2.324 -0.865 1.00 98.75 167 LEU A C 1
ATOM 1291 O O . LEU A 1 167 ? 1.296 -1.619 -1.245 1.00 98.75 167 LEU A O 1
ATOM 1295 N N . LEU A 1 168 ? -0.920 -1.988 -1.048 1.00 98.69 168 LEU A N 1
ATOM 1296 C CA . LEU A 1 168 ? -1.349 -0.762 -1.711 1.00 98.69 168 LEU A CA 1
ATOM 1297 C C . LEU A 1 168 ? -1.757 0.293 -0.681 1.00 98.69 168 LEU A C 1
ATOM 1299 O O . LEU A 1 168 ? -2.555 0.030 0.212 1.00 98.69 168 LEU A O 1
ATOM 1303 N N . PHE A 1 169 ? -1.249 1.512 -0.845 1.00 98.31 169 PHE A N 1
ATOM 1304 C CA . PHE A 1 169 ? -1.668 2.679 -0.078 1.00 98.31 169 PHE A CA 1
ATOM 1305 C C . PHE A 1 169 ? -2.165 3.772 -1.010 1.00 98.31 169 PHE A C 1
ATOM 1307 O O . PHE A 1 169 ? -1.415 4.265 -1.858 1.00 98.31 169 PHE A O 1
ATOM 1314 N N . CYS A 1 170 ? -3.404 4.201 -0.800 1.00 97.12 170 CYS A N 1
ATOM 1315 C CA . CYS A 1 170 ? -4.036 5.266 -1.570 1.00 97.12 170 CYS A CA 1
ATOM 1316 C C . CYS A 1 170 ? -4.248 6.507 -0.707 1.00 97.12 170 CYS A C 1
ATOM 1318 O O . CYS A 1 170 ? -4.368 6.418 0.511 1.00 97.12 170 CYS A O 1
ATOM 1320 N N . ARG A 1 171 ? -4.286 7.681 -1.333 1.00 94.62 171 ARG A N 1
ATOM 1321 C CA . ARG A 1 171 ? -4.583 8.945 -0.656 1.00 94.62 171 ARG A CA 1
ATOM 1322 C C . ARG A 1 171 ? -5.272 9.919 -1.598 1.00 94.62 171 ARG A C 1
ATOM 1324 O O . ARG A 1 171 ? -4.781 10.129 -2.704 1.00 94.62 171 ARG A O 1
ATOM 1331 N N . ILE A 1 172 ? -6.304 10.595 -1.110 1.00 91.31 172 ILE A N 1
ATOM 1332 C CA . ILE A 1 172 ? -6.821 11.835 -1.700 1.00 91.31 172 ILE A CA 1
ATOM 1333 C C . ILE A 1 172 ? -6.075 12.999 -1.050 1.00 91.31 172 ILE A C 1
ATO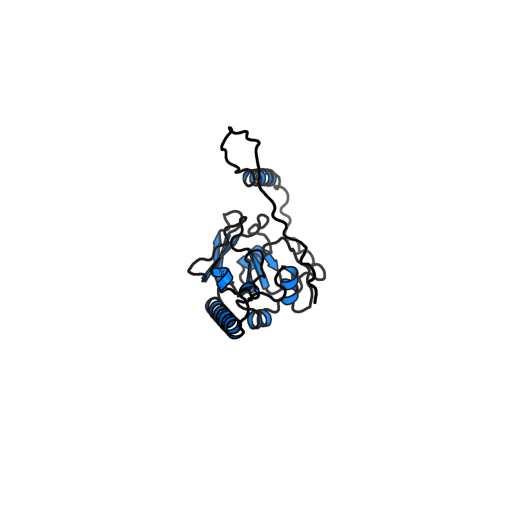M 1335 O O . ILE A 1 172 ? -5.887 13.019 0.166 1.00 91.31 172 ILE A O 1
ATOM 1339 N N . GLN A 1 173 ? -5.551 13.929 -1.847 1.00 88.00 173 GLN A N 1
ATOM 1340 C CA . GLN A 1 173 ? -4.780 15.052 -1.311 1.00 88.00 173 GLN A CA 1
ATOM 1341 C C . GLN A 1 173 ? -5.664 16.287 -1.078 1.00 88.00 173 GLN A C 1
ATOM 1343 O O . GLN A 1 173 ? -6.380 16.674 -1.998 1.00 88.00 173 GLN A O 1
ATOM 1348 N N . PRO A 1 174 ? -5.523 16.980 0.070 1.00 86.12 174 PRO A N 1
ATOM 1349 C CA . PRO A 1 174 ? -4.764 16.596 1.269 1.00 86.12 174 PRO A CA 1
ATOM 1350 C C . PRO A 1 174 ? -5.496 15.511 2.086 1.00 86.12 174 PRO A C 1
ATOM 1352 O O . PRO A 1 174 ? -6.715 15.527 2.170 1.00 86.12 174 PRO A O 1
ATOM 1355 N N . GLY A 1 175 ? -4.761 14.585 2.713 1.00 89.38 175 GLY A N 1
ATOM 1356 C CA . GLY A 1 175 ? -5.371 13.501 3.494 1.00 89.38 175 GLY A CA 1
ATOM 1357 C C . GLY A 1 175 ? -4.361 12.501 4.056 1.00 89.38 175 GLY A C 1
ATOM 1358 O O . GLY A 1 175 ? -3.152 12.602 3.801 1.00 89.38 175 GLY A O 1
ATOM 1359 N N . ALA A 1 176 ? -4.854 11.531 4.824 1.00 94.19 176 ALA A N 1
ATOM 1360 C CA . ALA A 1 176 ? -4.062 10.392 5.281 1.00 94.19 176 ALA A CA 1
ATOM 1361 C C . ALA A 1 176 ? -3.990 9.307 4.193 1.00 94.19 176 ALA A C 1
ATOM 1363 O O . ALA A 1 176 ? -4.900 9.167 3.378 1.00 94.19 176 ALA A O 1
ATOM 1364 N N . TYR A 1 177 ? -2.907 8.528 4.168 1.00 97.56 177 TYR A N 1
ATOM 1365 C CA . TYR A 1 177 ? -2.882 7.295 3.381 1.00 97.56 177 TYR A CA 1
ATOM 1366 C C . TYR A 1 177 ? -3.811 6.255 4.000 1.00 97.56 177 TYR A C 1
ATOM 1368 O O . TYR A 1 177 ? -3.716 5.998 5.194 1.00 97.56 177 TYR A O 1
ATOM 1376 N N . VAL A 1 178 ? -4.641 5.626 3.179 1.00 97.94 178 VAL A N 1
ATOM 1377 C CA . VAL A 1 178 ? -5.487 4.483 3.525 1.00 97.94 178 VAL A CA 1
ATOM 1378 C C . VAL A 1 178 ? -4.791 3.203 3.070 1.00 97.94 178 VAL A C 1
ATOM 1380 O O . VAL A 1 178 ? -4.284 3.149 1.945 1.00 97.94 178 VAL A O 1
ATOM 1383 N N . LEU A 1 179 ? -4.753 2.180 3.928 1.00 98.44 179 LEU A N 1
ATOM 1384 C CA . LEU A 1 179 ? -4.256 0.854 3.553 1.00 98.44 179 LEU A CA 1
ATOM 1385 C C . LEU A 1 179 ? -5.314 0.131 2.713 1.00 98.44 179 LEU A C 1
ATOM 1387 O O . LEU A 1 179 ? -6.315 -0.357 3.235 1.00 98.44 179 LEU A O 1
ATOM 1391 N N . CYS A 1 180 ? -5.054 0.020 1.413 1.00 98.38 180 CYS A N 1
ATOM 1392 C CA . CYS A 1 180 ? -5.900 -0.664 0.440 1.00 98.38 180 CYS A CA 1
ATOM 1393 C C . CYS A 1 180 ? -5.568 -2.165 0.303 1.00 98.38 180 CYS A C 1
ATOM 1395 O O . CYS A 1 180 ? -5.783 -2.763 -0.751 1.00 98.38 180 CYS A O 1
ATOM 1397 N N . GLY A 1 181 ? -5.048 -2.764 1.377 1.00 98.25 181 GLY A N 1
ATOM 1398 C CA . GLY A 1 181 ? -4.812 -4.199 1.486 1.00 98.25 181 GLY A CA 1
ATOM 1399 C C . GLY A 1 181 ? -3.714 -4.738 0.575 1.00 98.25 181 GLY A C 1
ATOM 1400 O O . GLY A 1 181 ? -2.840 -4.006 0.092 1.00 98.25 181 GLY A O 1
ATOM 1401 N N . ARG A 1 182 ? -3.746 -6.058 0.401 1.00 98.69 182 ARG A N 1
ATOM 1402 C CA . ARG A 1 182 ? -2.865 -6.799 -0.495 1.00 98.69 182 ARG A CA 1
ATOM 1403 C C . ARG A 1 182 ? -3.360 -6.706 -1.923 1.00 98.69 182 ARG A C 1
ATOM 1405 O O . ARG A 1 182 ? -4.565 -6.636 -2.183 1.00 98.69 182 ARG A O 1
ATOM 1412 N N . VAL A 1 183 ? -2.401 -6.744 -2.836 1.00 98.69 183 VAL A N 1
ATOM 1413 C CA . VAL A 1 183 ? -2.696 -6.797 -4.255 1.00 98.69 183 VAL A CA 1
ATOM 1414 C C . VAL A 1 183 ? -1.984 -7.936 -4.957 1.00 98.69 183 VAL A C 1
ATOM 1416 O O . VAL A 1 183 ? -0.796 -8.185 -4.736 1.00 98.69 183 VAL A O 1
ATOM 1419 N N . SER A 1 184 ? -2.707 -8.559 -5.880 1.00 97.94 184 SER A N 1
ATOM 1420 C CA . SER A 1 184 ? -2.183 -9.550 -6.807 1.00 97.94 184 SER A CA 1
ATOM 1421 C C . SER A 1 184 ? -2.220 -9.015 -8.230 1.00 97.94 184 SER A C 1
ATOM 1423 O O . SER A 1 184 ? -2.992 -8.125 -8.594 1.00 97.94 184 SER A O 1
ATOM 1425 N N . ARG A 1 185 ? -1.319 -9.513 -9.064 1.00 96.81 185 ARG A N 1
ATOM 1426 C CA . ARG A 1 185 ? -1.139 -8.995 -10.415 1.00 96.81 185 ARG A CA 1
ATOM 1427 C C . ARG A 1 185 ? -2.273 -9.442 -11.330 1.00 96.81 185 ARG A C 1
ATOM 1429 O O . ARG A 1 185 ? -2.482 -10.640 -11.491 1.00 96.81 185 ARG A O 1
ATOM 1436 N N . ALA A 1 186 ? -2.949 -8.490 -11.968 1.00 96.62 186 ALA A N 1
ATOM 1437 C CA . ALA A 1 186 ? -3.944 -8.773 -12.999 1.00 96.62 186 ALA A CA 1
ATOM 1438 C C . ALA A 1 186 ? -3.322 -8.682 -14.397 1.00 96.62 186 ALA A C 1
ATOM 1440 O O . ALA A 1 186 ? -3.364 -9.639 -15.163 1.00 96.62 186 ALA A O 1
ATOM 1441 N N . GLU A 1 187 ? -2.708 -7.541 -14.712 1.00 97.00 187 GLU A N 1
ATOM 1442 C CA . GLU A 1 187 ? -2.131 -7.255 -16.029 1.00 97.00 187 GLU A CA 1
ATOM 1443 C C . GLU A 1 187 ? -0.858 -6.417 -15.887 1.00 97.00 187 GLU A C 1
ATOM 1445 O O . GLU A 1 187 ? -0.676 -5.694 -14.903 1.00 97.00 187 GLU A O 1
ATOM 1450 N N . ILE A 1 188 ? 0.021 -6.499 -16.884 1.00 96.69 188 ILE A N 1
ATOM 1451 C CA . ILE A 1 188 ? 1.226 -5.672 -16.978 1.00 96.69 188 ILE A CA 1
ATOM 1452 C C . ILE A 1 188 ? 1.415 -5.247 -18.423 1.00 96.69 188 ILE A C 1
ATOM 1454 O O . ILE A 1 188 ? 1.296 -6.066 -19.331 1.00 96.69 188 ILE A O 1
ATOM 1458 N N . ASP A 1 189 ? 1.786 -3.990 -18.609 1.00 96.62 189 ASP A N 1
ATOM 1459 C CA . ASP A 1 189 ? 2.290 -3.472 -19.867 1.00 96.62 189 ASP A CA 1
ATOM 1460 C C . ASP A 1 189 ? 3.701 -2.916 -19.641 1.00 96.62 189 ASP A C 1
ATOM 1462 O O . ASP A 1 189 ? 3.896 -1.902 -18.960 1.00 96.62 189 ASP A O 1
ATOM 1466 N N . LEU A 1 190 ? 4.689 -3.648 -20.162 1.00 96.56 190 LEU A N 1
ATOM 1467 C CA . LEU A 1 190 ? 6.108 -3.306 -20.063 1.00 96.56 190 LEU A CA 1
ATOM 1468 C C . LEU A 1 190 ? 6.615 -2.507 -21.272 1.00 96.56 190 LEU A C 1
ATOM 1470 O O . LEU A 1 190 ? 7.735 -2.001 -21.229 1.00 96.56 190 LEU A O 1
ATOM 1474 N N . GLU A 1 191 ? 5.802 -2.379 -22.323 1.00 96.06 191 GLU A N 1
ATOM 1475 C CA . GLU A 1 191 ? 6.164 -1.687 -23.566 1.00 96.06 191 GLU A CA 1
ATOM 1476 C C . GLU A 1 191 ? 5.826 -0.189 -23.507 1.00 96.06 191 GLU A C 1
ATOM 1478 O O . GLU A 1 191 ? 6.327 0.617 -24.296 1.00 96.06 191 GLU A O 1
ATOM 1483 N N . VAL A 1 192 ? 4.997 0.212 -22.541 1.00 93.50 192 VAL A N 1
ATOM 1484 C CA . VAL A 1 192 ? 4.673 1.613 -22.261 1.00 93.50 192 VAL A CA 1
ATOM 1485 C C . VAL A 1 192 ? 5.658 2.252 -21.287 1.00 93.50 192 VAL A C 1
ATOM 1487 O O . VAL A 1 192 ? 6.265 1.599 -20.437 1.00 93.50 192 VAL A O 1
ATOM 1490 N N . HIS A 1 193 ? 5.799 3.576 -21.390 1.00 92.06 193 HIS A N 1
ATOM 1491 C CA . HIS A 1 193 ? 6.595 4.353 -20.450 1.00 92.06 193 HIS A CA 1
ATOM 1492 C C . HIS A 1 193 ? 5.793 5.529 -19.870 1.00 92.06 193 HIS A C 1
ATOM 1494 O O . HIS A 1 193 ? 5.404 6.420 -20.631 1.00 92.06 193 HIS A O 1
ATOM 1500 N N . PRO A 1 194 ? 5.606 5.585 -18.540 1.00 93.81 194 PRO A N 1
ATOM 1501 C CA . PRO A 1 194 ? 6.101 4.623 -17.549 1.00 93.81 194 PRO A CA 1
ATOM 1502 C C . PRO A 1 194 ? 5.392 3.262 -17.590 1.00 93.81 194 PRO A C 1
ATOM 1504 O O . PRO A 1 194 ? 4.282 3.170 -18.104 1.00 93.81 194 PRO A O 1
ATOM 1507 N N . LEU A 1 195 ? 6.031 2.232 -17.017 1.00 96.38 195 LEU A N 1
ATOM 1508 C CA . LEU A 1 195 ? 5.469 0.876 -16.947 1.00 96.38 195 LEU A CA 1
ATOM 1509 C C . LEU A 1 195 ? 4.111 0.898 -16.245 1.00 96.38 195 LEU A C 1
ATOM 1511 O O . LEU A 1 195 ? 3.973 1.542 -15.198 1.00 96.38 195 LEU A O 1
ATOM 1515 N N . ARG A 1 196 ? 3.142 0.157 -16.781 1.00 96.38 196 ARG A N 1
ATOM 1516 C CA . ARG A 1 196 ? 1.779 0.109 -16.249 1.00 96.38 196 ARG A CA 1
ATOM 1517 C C . ARG A 1 196 ? 1.473 -1.268 -15.682 1.00 96.38 196 ARG A C 1
ATOM 1519 O O . ARG A 1 196 ? 1.701 -2.284 -16.330 1.00 96.38 196 ARG A O 1
ATOM 1526 N N . PHE A 1 197 ? 0.894 -1.281 -14.492 1.00 97.88 197 PHE A N 1
ATOM 1527 C CA . PHE A 1 197 ? 0.387 -2.475 -13.834 1.00 97.88 197 PHE A CA 1
ATOM 1528 C C . PHE A 1 197 ? -1.101 -2.302 -13.561 1.00 97.88 197 PHE A C 1
ATOM 1530 O O . PHE A 1 197 ? -1.538 -1.221 -13.171 1.00 97.88 197 PHE A O 1
ATOM 1537 N N . THR A 1 198 ? -1.857 -3.380 -13.714 1.00 98.00 198 THR A N 1
ATOM 1538 C CA . THR A 1 198 ? -3.207 -3.496 -13.167 1.00 98.00 198 THR A CA 1
ATOM 1539 C C . THR A 1 198 ? -3.168 -4.537 -12.063 1.00 98.00 198 THR A C 1
ATOM 1541 O O . THR A 1 198 ? -2.693 -5.658 -12.259 1.00 98.00 198 THR A O 1
ATOM 1544 N N . TRP A 1 199 ? -3.678 -4.161 -10.901 1.00 98.50 199 TRP A N 1
ATOM 1545 C CA . TRP A 1 199 ? -3.670 -4.963 -9.688 1.00 98.50 199 TRP A CA 1
ATOM 1546 C C . TRP A 1 199 ? -5.092 -5.366 -9.308 1.00 98.50 199 TRP A C 1
ATOM 1548 O O . TRP A 1 199 ? -5.985 -4.525 -9.377 1.00 98.50 199 TRP A O 1
ATOM 1558 N N . ASN A 1 200 ? -5.303 -6.613 -8.889 1.00 98.50 200 ASN A N 1
ATOM 1559 C CA . ASN A 1 200 ? -6.505 -7.023 -8.164 1.00 98.50 200 ASN A CA 1
ATOM 1560 C C . ASN A 1 200 ? -6.347 -6.643 -6.689 1.00 98.50 200 ASN A C 1
ATOM 1562 O O . ASN A 1 200 ? -5.263 -6.802 -6.129 1.00 98.50 200 ASN A O 1
ATOM 1566 N N . LEU A 1 201 ? -7.421 -6.165 -6.065 1.00 98.44 201 LEU A N 1
ATOM 1567 C CA . LEU A 1 201 ? -7.467 -5.895 -4.630 1.00 98.44 201 LEU A CA 1
ATOM 1568 C C . LEU A 1 201 ? -7.966 -7.150 -3.912 1.00 98.44 201 LEU A C 1
ATOM 1570 O O . LEU A 1 201 ? -9.171 -7.392 -3.835 1.00 98.44 201 LEU A O 1
ATOM 1574 N N . ASP A 1 202 ? -7.035 -7.940 -3.380 1.00 98.50 202 ASP A N 1
ATOM 1575 C CA . ASP A 1 202 ? -7.332 -9.255 -2.796 1.00 98.50 202 ASP A CA 1
ATOM 1576 C C . ASP A 1 202 ? -8.209 -9.141 -1.538 1.00 98.50 202 ASP A C 1
ATOM 1578 O O . ASP A 1 202 ? -8.994 -10.033 -1.223 1.00 98.50 202 ASP A O 1
ATOM 1582 N N . ASP A 1 203 ? -8.105 -8.011 -0.836 1.00 98.50 203 ASP A N 1
ATOM 1583 C CA . ASP A 1 203 ? -8.817 -7.733 0.413 1.00 98.50 203 ASP A CA 1
ATOM 1584 C C . ASP A 1 203 ? -10.058 -6.832 0.221 1.00 98.50 203 ASP A C 1
ATOM 1586 O O . ASP A 1 203 ? -10.562 -6.253 1.186 1.00 98.50 203 ASP A O 1
ATOM 1590 N N . PHE A 1 204 ? -10.554 -6.671 -1.015 1.00 98.25 204 PHE A N 1
ATOM 1591 C CA . PHE A 1 204 ? -11.602 -5.695 -1.359 1.00 98.25 204 PHE A CA 1
ATOM 1592 C C . PHE A 1 204 ? -12.847 -5.773 -0.466 1.00 98.25 204 PHE A C 1
ATOM 1594 O O . PHE A 1 204 ? -13.272 -4.767 0.108 1.00 98.25 204 PHE A O 1
ATOM 1601 N N . ASP A 1 205 ? -13.433 -6.963 -0.329 1.00 97.88 205 ASP A N 1
ATOM 1602 C CA . ASP A 1 205 ? -14.687 -7.127 0.410 1.00 97.88 205 ASP A CA 1
ATOM 1603 C C . ASP A 1 205 ? -14.492 -6.847 1.913 1.00 97.88 205 ASP A C 1
ATOM 1605 O O . ASP A 1 205 ? -15.336 -6.204 2.545 1.00 97.88 205 ASP A O 1
ATOM 1609 N N . ALA A 1 206 ? -13.337 -7.229 2.471 1.00 97.81 206 ALA A N 1
ATOM 1610 C CA . ALA A 1 206 ? -12.978 -6.935 3.856 1.00 97.81 206 ALA A CA 1
ATOM 1611 C C . ALA A 1 206 ? -12.794 -5.426 4.088 1.00 97.81 206 ALA A C 1
ATOM 1613 O O . ALA A 1 206 ? -13.337 -4.882 5.050 1.00 97.81 206 ALA A O 1
ATOM 1614 N N . MET A 1 207 ? -12.109 -4.724 3.181 1.00 97.25 207 MET A N 1
ATOM 1615 C CA . MET A 1 207 ? -11.946 -3.268 3.260 1.00 97.25 207 MET A CA 1
ATOM 1616 C C . MET A 1 207 ? -13.273 -2.526 3.202 1.00 97.25 207 MET A C 1
ATOM 1618 O O . MET A 1 207 ? -13.502 -1.605 3.984 1.00 97.25 207 MET A O 1
ATOM 1622 N N . ARG A 1 208 ? -14.165 -2.937 2.296 1.00 96.19 208 ARG A N 1
ATOM 1623 C CA . ARG A 1 208 ? -15.496 -2.339 2.170 1.00 96.19 208 ARG A CA 1
ATOM 1624 C C . ARG A 1 208 ? -16.306 -2.526 3.452 1.00 96.19 208 ARG A C 1
ATOM 1626 O O . ARG A 1 208 ? -16.922 -1.577 3.933 1.00 96.19 208 ARG A O 1
ATOM 1633 N N . SER A 1 209 ? -16.264 -3.728 4.029 1.00 96.75 209 SER A N 1
ATOM 1634 C CA . SER A 1 209 ? -16.916 -4.020 5.308 1.00 96.75 209 SER A CA 1
ATOM 1635 C C . SER A 1 209 ? -16.360 -3.161 6.447 1.00 96.75 209 SER A C 1
ATOM 1637 O O . SER A 1 209 ? -17.136 -2.648 7.251 1.00 96.75 209 SER A O 1
ATOM 1639 N N . MET A 1 210 ? -15.037 -2.990 6.520 1.00 95.81 210 MET A N 1
ATOM 1640 C CA . MET A 1 210 ? -14.395 -2.178 7.557 1.00 95.81 210 MET A CA 1
ATOM 1641 C C . MET A 1 210 ? -14.725 -0.691 7.417 1.00 95.81 210 MET A C 1
ATOM 1643 O O . MET A 1 210 ? -15.054 -0.053 8.414 1.00 95.81 210 MET A O 1
ATOM 1647 N N . GLY A 1 211 ? -14.716 -0.153 6.194 1.00 94.50 211 GLY A N 1
ATOM 1648 C CA . GLY A 1 211 ? -15.100 1.236 5.936 1.00 94.50 211 GLY A CA 1
ATOM 1649 C C . GLY A 1 211 ? -16.552 1.530 6.321 1.00 94.50 211 GLY A C 1
ATOM 1650 O O . GLY A 1 211 ? -16.818 2.537 6.973 1.00 94.50 211 GLY A O 1
ATOM 1651 N N . ASN A 1 212 ? -17.485 0.627 5.994 1.00 95.50 212 ASN A N 1
ATOM 1652 C CA . ASN A 1 212 ? -18.889 0.762 6.404 1.00 95.50 212 ASN A CA 1
ATOM 1653 C C . ASN A 1 212 ? -19.021 0.776 7.930 1.00 95.50 212 ASN A C 1
ATOM 1655 O O . ASN A 1 212 ? -19.624 1.688 8.488 1.00 95.50 212 ASN A O 1
ATOM 1659 N N . LYS A 1 213 ? -18.391 -0.194 8.604 1.00 96.19 213 LYS A N 1
ATOM 1660 C CA . LYS A 1 213 ? -18.406 -0.289 10.066 1.00 96.19 213 LYS A CA 1
ATOM 1661 C C . LYS A 1 213 ? -17.836 0.969 10.728 1.00 96.19 213 LYS A C 1
ATOM 1663 O O . LYS A 1 213 ? -18.391 1.436 11.716 1.00 96.19 213 LYS A O 1
ATOM 1668 N N . GLN A 1 214 ? -16.747 1.523 10.193 1.00 95.12 214 GLN A N 1
ATOM 1669 C CA . GLN A 1 214 ? -16.151 2.751 10.722 1.00 95.12 214 GLN A CA 1
ATOM 1670 C C . GLN A 1 214 ? -17.111 3.940 10.597 1.00 95.12 214 GLN A C 1
ATOM 1672 O O . GLN A 1 214 ? -17.335 4.639 11.580 1.00 95.12 214 GLN A O 1
ATOM 1677 N N . ARG A 1 215 ? -17.729 4.127 9.421 1.00 93.81 215 ARG A N 1
ATOM 1678 C CA . ARG A 1 215 ? -18.721 5.193 9.201 1.00 93.81 215 ARG A CA 1
ATOM 1679 C C . ARG A 1 215 ? -19.930 5.053 10.138 1.00 93.81 215 ARG A C 1
ATOM 1681 O O . ARG A 1 215 ? -20.422 6.053 10.648 1.00 93.81 215 ARG A O 1
ATOM 1688 N N . GLU A 1 216 ? -20.394 3.828 10.392 1.00 95.19 216 GLU A N 1
ATOM 1689 C CA . GLU A 1 216 ? -21.488 3.555 11.339 1.00 95.19 216 GLU A CA 1
ATOM 1690 C C . GLU A 1 216 ? -21.122 3.931 12.783 1.00 95.19 216 GLU A C 1
ATOM 1692 O O . GLU A 1 216 ? -21.924 4.562 13.473 1.00 95.19 216 GLU A O 1
ATOM 1697 N N . ILE A 1 217 ? -19.911 3.577 13.230 1.00 95.88 217 ILE A N 1
ATOM 1698 C CA . ILE A 1 217 ? -19.410 3.929 14.567 1.00 95.88 217 ILE A CA 1
ATOM 1699 C C . ILE A 1 217 ? -19.341 5.450 14.715 1.00 95.88 217 ILE A C 1
ATOM 1701 O O . ILE A 1 217 ? -19.950 5.995 15.634 1.00 95.88 217 ILE A O 1
ATOM 1705 N N . GLU A 1 218 ? -18.684 6.139 13.781 1.00 95.31 218 GLU A N 1
ATOM 1706 C CA . GLU A 1 218 ? -18.514 7.598 13.819 1.00 95.31 218 GLU A CA 1
ATOM 1707 C C . GLU A 1 218 ? -19.859 8.337 13.801 1.00 95.31 218 GLU A C 1
ATOM 1709 O O . GLU A 1 218 ? -20.058 9.286 14.562 1.00 95.31 218 GLU A O 1
ATOM 1714 N N . ALA A 1 219 ? -20.824 7.859 13.009 1.00 93.25 219 ALA A N 1
ATOM 1715 C CA . ALA A 1 219 ? -22.179 8.402 13.005 1.00 93.25 219 ALA A CA 1
ATOM 1716 C C . ALA A 1 219 ? -22.892 8.201 14.354 1.00 93.25 219 ALA A C 1
ATOM 1718 O O . ALA A 1 219 ? -23.589 9.102 14.821 1.00 93.25 219 ALA A O 1
ATOM 1719 N N . SER A 1 220 ? -22.713 7.042 14.999 1.00 96.00 220 SER A N 1
ATOM 1720 C CA . SER A 1 220 ? -23.310 6.755 16.311 1.00 96.00 220 SER A CA 1
ATOM 1721 C C . SER A 1 220 ? -22.693 7.575 17.450 1.00 96.00 220 SER A C 1
ATOM 1723 O O . SER A 1 220 ? -23.386 7.920 18.407 1.00 96.00 220 SER A O 1
ATOM 1725 N N . GLU A 1 221 ? -21.413 7.923 17.323 1.00 96.56 221 GLU A N 1
ATOM 1726 C CA . GLU A 1 221 ? -20.671 8.752 18.276 1.00 96.56 221 GLU A CA 1
ATOM 1727 C C . GLU A 1 221 ? -20.864 10.258 18.028 1.00 96.56 221 GLU A C 1
ATOM 1729 O O . GLU A 1 221 ? -20.418 11.080 18.828 1.00 96.56 221 GLU A O 1
ATOM 1734 N N . GLY A 1 222 ? -21.559 10.635 16.949 1.00 94.56 222 GLY A N 1
ATOM 1735 C CA . GLY A 1 222 ? -21.792 12.032 16.589 1.00 94.56 222 GLY A CA 1
ATOM 1736 C C . GLY A 1 222 ? -20.518 12.758 16.156 1.00 94.56 222 GLY A C 1
ATOM 1737 O O . GLY A 1 222 ? -20.413 13.969 16.354 1.00 94.56 222 GLY A O 1
ATOM 1738 N N . VAL A 1 223 ? -19.550 12.031 15.590 1.00 94.38 223 VAL A N 1
ATOM 1739 C CA . VAL A 1 223 ? -18.322 12.615 15.043 1.00 94.38 223 VAL A CA 1
ATOM 1740 C C . VAL A 1 223 ? -18.695 13.530 13.878 1.00 94.38 223 VAL A C 1
ATOM 1742 O O . VAL A 1 223 ? -19.431 13.135 12.970 1.00 94.38 223 VAL A O 1
ATOM 1745 N N . ALA A 1 224 ? -18.213 14.772 13.916 1.00 90.94 224 ALA A N 1
ATOM 1746 C CA . ALA A 1 224 ? -18.440 15.725 12.840 1.00 90.94 224 ALA A CA 1
ATOM 1747 C C . ALA A 1 224 ? -17.788 15.229 11.541 1.00 90.94 224 ALA A C 1
ATOM 1749 O O . ALA A 1 224 ? -16.731 14.604 11.556 1.00 90.94 224 ALA A O 1
ATOM 1750 N N . GLU A 1 225 ? -18.401 15.534 10.397 1.00 85.56 225 GLU A N 1
ATOM 1751 C CA . GLU A 1 225 ? -17.945 15.034 9.095 1.00 85.56 225 GLU A CA 1
ATOM 1752 C C . GLU A 1 225 ? -16.493 15.429 8.762 1.00 85.56 225 GLU A C 1
ATOM 1754 O O . GLU A 1 225 ? -15.781 14.675 8.099 1.00 85.56 225 GLU A O 1
ATOM 1759 N N . GLU A 1 226 ? -16.063 16.593 9.247 1.00 86.69 226 GLU A N 1
ATOM 1760 C CA . GLU A 1 226 ? -14.712 17.149 9.119 1.00 86.69 226 GLU A CA 1
ATOM 1761 C C . GLU A 1 226 ? -13.659 16.473 10.010 1.00 86.69 226 GLU A C 1
ATOM 1763 O O . GLU A 1 226 ? -12.475 16.497 9.672 1.00 86.69 226 GLU A O 1
ATOM 1768 N N . ASP A 1 227 ? -14.092 15.832 11.097 1.00 87.38 227 ASP A N 1
ATOM 1769 C CA . ASP A 1 227 ? -13.239 15.106 12.045 1.00 87.38 227 ASP A CA 1
ATOM 1770 C C . ASP A 1 227 ? -13.227 13.589 11.785 1.00 87.38 227 ASP A C 1
ATOM 1772 O O . ASP A 1 227 ? -12.515 12.840 12.458 1.00 87.38 227 ASP A O 1
ATOM 1776 N N . ARG A 1 228 ? -14.012 13.125 10.805 1.00 89.31 228 ARG A N 1
ATOM 1777 C CA . ARG A 1 228 ? -14.132 11.711 10.443 1.00 89.31 228 ARG A CA 1
ATOM 1778 C C . ARG A 1 228 ? -12.811 11.145 9.923 1.00 89.31 228 ARG A C 1
ATOM 1780 O O . ARG A 1 228 ? -12.035 11.808 9.227 1.00 89.31 228 ARG A O 1
ATOM 1787 N N . SER A 1 229 ? -12.589 9.863 10.191 1.00 91.75 229 SER A N 1
ATOM 1788 C CA . SER A 1 229 ? -11.428 9.147 9.673 1.00 91.75 229 SER A CA 1
ATOM 1789 C C 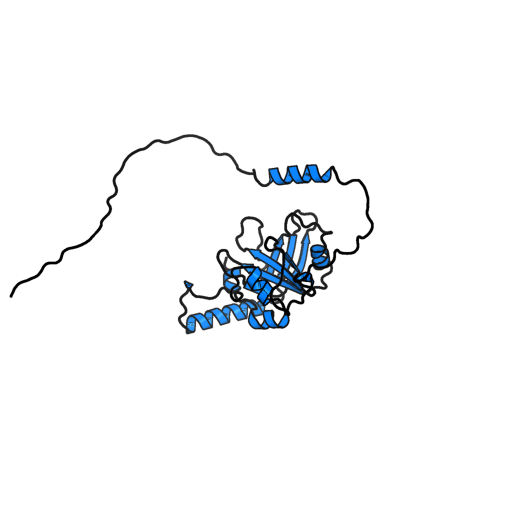. SER A 1 229 ? -11.570 8.863 8.178 1.00 91.75 229 SER A C 1
ATOM 1791 O O . SER A 1 229 ? -12.629 8.471 7.695 1.00 91.75 229 SER A O 1
ATOM 1793 N N . TRP A 1 230 ? -10.467 8.967 7.434 1.00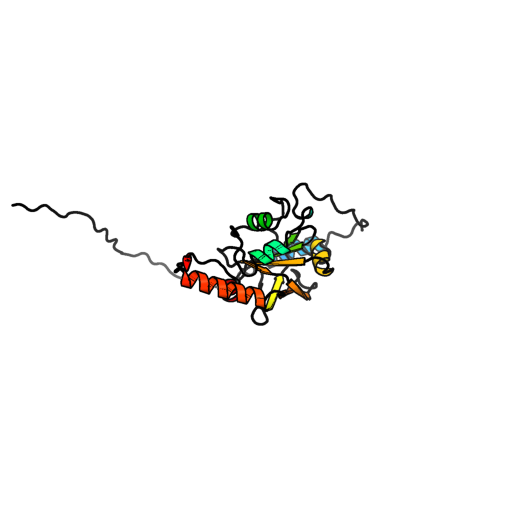 93.75 230 TRP A N 1
ATOM 1794 C CA . TRP A 1 230 ? -10.431 8.500 6.047 1.00 93.75 230 TRP A CA 1
ATOM 1795 C C . TRP A 1 230 ? -10.593 6.980 5.983 1.00 93.75 230 TRP A C 1
ATOM 1797 O O . TRP A 1 230 ? -9.954 6.241 6.733 1.00 93.75 230 TRP A O 1
ATOM 1807 N N . THR A 1 231 ? -11.393 6.510 5.036 1.00 96.06 231 THR A N 1
ATOM 1808 C CA . THR A 1 231 ? -11.648 5.094 4.772 1.00 96.06 231 THR A CA 1
ATOM 1809 C C . THR A 1 231 ? -11.440 4.767 3.298 1.00 96.06 231 THR A C 1
ATOM 1811 O O . THR A 1 231 ? -11.351 5.643 2.436 1.00 96.06 231 THR A O 1
ATOM 1814 N N . PHE A 1 232 ? -11.400 3.476 2.979 1.00 96.31 232 PHE A N 1
ATOM 1815 C CA . PHE A 1 232 ? -11.368 3.003 1.598 1.00 96.31 232 PHE A CA 1
ATOM 1816 C C . PHE A 1 232 ? -12.588 3.452 0.785 1.00 96.31 232 PHE A C 1
ATOM 1818 O O . PHE A 1 232 ? -12.479 3.640 -0.420 1.00 96.31 232 PHE A O 1
ATOM 1825 N N . LEU A 1 233 ? -13.736 3.668 1.428 1.00 95.56 233 LEU A N 1
ATOM 1826 C CA . LEU A 1 233 ? -14.925 4.155 0.733 1.00 95.56 233 LEU A CA 1
ATOM 1827 C C . LEU A 1 233 ? -14.720 5.583 0.234 1.00 95.56 233 LEU A C 1
ATOM 1829 O O . LEU A 1 233 ? -15.027 5.865 -0.914 1.00 95.56 233 LEU A O 1
ATOM 1833 N N . ASP A 1 234 ? -14.098 6.443 1.043 1.00 94.19 234 ASP A N 1
ATOM 1834 C CA . ASP A 1 234 ? -13.771 7.807 0.616 1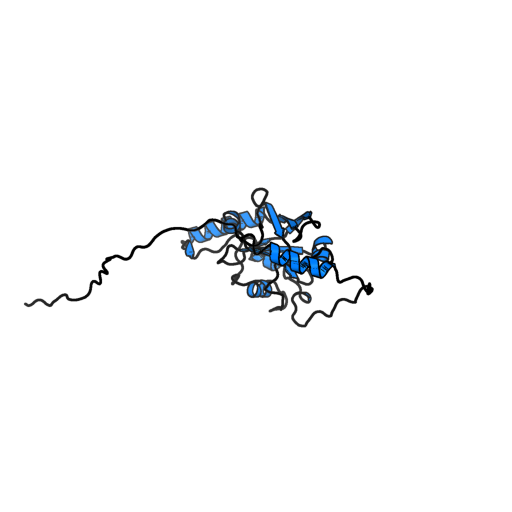.00 94.19 234 ASP A CA 1
ATOM 1835 C C . ASP A 1 234 ? -12.814 7.793 -0.581 1.00 94.19 234 ASP A C 1
ATOM 1837 O O . ASP A 1 234 ? -12.960 8.591 -1.498 1.00 94.19 234 ASP A O 1
ATOM 1841 N N . ILE A 1 235 ? -11.866 6.847 -0.594 1.00 94.44 235 ILE A N 1
ATOM 1842 C CA . ILE A 1 235 ? -10.932 6.621 -1.704 1.00 94.44 235 ILE A CA 1
ATOM 1843 C C . ILE A 1 235 ? -11.645 6.182 -2.993 1.00 94.44 235 ILE A C 1
ATOM 1845 O O . ILE A 1 235 ? -11.202 6.565 -4.073 1.00 94.44 235 ILE A O 1
ATOM 1849 N N . LEU A 1 236 ? -12.698 5.367 -2.894 1.00 92.44 236 LEU A N 1
ATOM 1850 C CA . LEU A 1 236 ? -13.482 4.919 -4.049 1.00 92.44 236 LEU A CA 1
ATOM 1851 C C . LEU A 1 236 ? -14.440 5.990 -4.578 1.00 92.44 236 LEU A C 1
ATOM 1853 O O . LEU A 1 236 ? -14.755 5.972 -5.765 1.00 92.44 236 LEU A O 1
ATOM 1857 N N . ASP A 1 237 ? -14.914 6.875 -3.703 1.00 90.81 237 ASP A N 1
ATOM 1858 C CA . ASP A 1 237 ? -15.893 7.916 -4.028 1.00 90.81 237 ASP A CA 1
ATOM 1859 C C . ASP A 1 237 ? -15.258 9.142 -4.737 1.00 90.81 237 ASP A C 1
ATOM 1861 O O . ASP A 1 237 ? -15.991 10.006 -5.223 1.00 90.81 237 ASP A O 1
ATOM 1865 N N . ALA A 1 238 ? -13.921 9.234 -4.788 1.00 84.62 238 ALA A N 1
ATOM 1866 C CA . ALA A 1 238 ? -13.156 10.372 -5.324 1.00 84.62 238 ALA A CA 1
ATOM 1867 C C . ALA A 1 238 ? -12.710 10.213 -6.783 1.00 84.62 238 ALA A C 1
ATOM 1869 O O . ALA A 1 238 ? -12.749 11.236 -7.506 1.00 84.62 238 ALA A O 1
#

Foldseek 3Di:
DDDDDDDDDDDDDDDDDDDDDDDDDDDDDDPPPVVVVVVVVVVVVPPPPDDDDPDDDDDDDDPQAQQAFQFPQVVCCVPFAQFFDDVQQAPQSVSQVRTPPGGGDFDRPFQWGDHNQEIEGEEEAPDPPDPFDQDPLNQKTKDFGPQVDACPPPVNVVLVVQRHWYWYWYHHPRAGTGTLATWDWDDWDRPDGRTMTMTGSPCNVVQVVVQVVQVVVCVVVVPDPVRGTRGNVNVSVD

Organism: NCBI:txid1034831

Radius of gyration: 25.18 Å; chains: 1; bounding box: 63×72×66 Å